Protein AF-A0A7M2X403-F1 (afdb_monomer_lite)

Radius of gyration: 32.45 Å; chains: 1; bounding box: 118×54×70 Å

Secondary structure (DSSP, 8-state):
-PPP----------PPPP---PPPPHHHHHHHHHHHHHHHHHHHHHHHHHHHHHHHHHHHHHHHHHHHHHHHHHHTTGGGGTEE-TT-SSPPSEETT--EEP--B-STT-HHHHHHHS--TTSSS--HHHHHHHHHTSHHHHHHHHTS-GGGEE---TT-TT--SPEEB-TTSPBPEEEPTT-EEEEB-TTS--SEEE-TTSSSS-SS---EEEE-TTTTBTTB-SS-EETT--

Foldseek 3Di:
DDDDDDDDDDDDDDDDDPDPDDDDDPVNVVVVVVVVVVVVVVVVVVVVVVLQVVLLVQQLVLQQLVVVLCVVCVVVVNNCQQEHDCPDVVGHLYYQLDFAEFLFFLPPPDRSVCLQDDPPPVDPRRHLLVVQVSSVVDVVSVVSVVPDDPQQWDDDDPVCPVSPGTAGAGSLRGGKDWTFLNAYWQAAEPVRDGTAGDHLPRHNHDPVSGIWIKACAPRRTRNYDHGIDISSVD

Sequence (234 aa):
MLSPVAGGVQRPHRVPRPVRRAGFTLLEILIVIAIITILFGIGIYGYRSLEESASKKLTRTTLGSAAGLLKEMNSTGSYARVEGPKDQIPPPFYELGFSLTNPGDVTVGKAGRAKIANDDATVNTPSQVRLMKILRSNPKIASMIAGFPSQALLTADPGQPARTVPIISDAWDNPLLLVPSGGLKGVNFENGSNNQTITSSGQTTSPANRAFWASAGPDGDFTKGDDNLYSFQN

Structure (mmCIF, N/CA/C/O backbone):
data_AF-A0A7M2X403-F1
#
_entry.id   AF-A0A7M2X403-F1
#
loop_
_atom_site.group_PDB
_atom_site.id
_atom_site.type_symbol
_atom_site.label_atom_id
_atom_site.label_alt_id
_atom_site.label_comp_id
_atom_site.label_asym_id
_atom_site.label_entity_id
_atom_site.label_seq_id
_atom_site.pdbx_PDB_ins_code
_atom_site.Cartn_x
_atom_site.Cartn_y
_atom_site.Cartn_z
_atom_site.occupancy
_atom_site.B_iso_or_equiv
_atom_site.auth_seq_id
_atom_site.auth_comp_id
_atom_site.auth_asym_id
_atom_site.auth_atom_id
_atom_site.pdbx_PDB_model_num
ATOM 1 N N . MET A 1 1 ? 97.141 -33.746 -43.042 1.00 53.22 1 MET A N 1
ATOM 2 C CA . MET A 1 1 ? 95.685 -33.991 -42.951 1.00 53.22 1 MET A CA 1
ATOM 3 C C . MET A 1 1 ? 95.001 -32.640 -42.805 1.00 53.22 1 MET A C 1
ATOM 5 O O . MET A 1 1 ? 95.082 -32.046 -41.741 1.00 53.22 1 MET A O 1
ATOM 9 N N . LEU A 1 2 ? 94.461 -32.102 -43.900 1.00 45.62 2 LEU A N 1
ATOM 10 C CA . LEU A 1 2 ? 93.816 -30.785 -43.955 1.00 45.62 2 LEU A CA 1
ATOM 11 C C . LEU A 1 2 ? 92.298 -30.994 -43.947 1.00 45.62 2 LEU A C 1
ATOM 13 O O . LEU A 1 2 ? 91.778 -31.701 -44.807 1.00 45.62 2 LEU A O 1
ATOM 17 N N . SER A 1 3 ? 91.620 -30.423 -42.951 1.00 63.25 3 SER A N 1
ATOM 18 C CA . SER A 1 3 ? 90.163 -30.486 -42.784 1.00 63.25 3 SER A CA 1
ATOM 19 C C . SER A 1 3 ? 89.512 -29.287 -43.489 1.00 63.25 3 SER A C 1
ATOM 21 O O . SER A 1 3 ? 89.978 -28.163 -43.282 1.00 63.25 3 SER A O 1
ATOM 23 N N . PRO A 1 4 ? 88.471 -29.471 -44.320 1.00 59.62 4 PRO A N 1
ATOM 24 C CA . PRO A 1 4 ? 87.835 -28.371 -45.031 1.00 59.62 4 PRO A CA 1
ATOM 25 C C . PRO A 1 4 ? 86.892 -27.584 -44.111 1.00 59.62 4 PRO A C 1
ATOM 27 O O . PRO A 1 4 ? 86.047 -28.142 -43.411 1.00 59.62 4 PRO A O 1
ATOM 30 N N . VAL A 1 5 ? 87.043 -26.261 -44.138 1.00 64.19 5 VAL A N 1
ATOM 31 C CA . VAL A 1 5 ? 86.199 -25.280 -43.448 1.00 64.19 5 VAL A CA 1
ATOM 32 C C . VAL A 1 5 ? 84.836 -25.219 -44.143 1.00 64.19 5 VAL A C 1
ATOM 34 O O . VAL A 1 5 ? 84.729 -24.786 -45.289 1.00 64.19 5 VAL A O 1
ATOM 37 N N . ALA A 1 6 ? 83.789 -25.665 -43.448 1.00 61.84 6 ALA A N 1
ATOM 38 C CA . ALA A 1 6 ? 82.409 -25.569 -43.908 1.00 61.84 6 ALA A CA 1
ATOM 39 C C . ALA A 1 6 ? 81.921 -24.113 -43.805 1.00 61.84 6 ALA A C 1
ATOM 41 O O . ALA A 1 6 ? 81.737 -23.576 -42.712 1.00 61.84 6 ALA A O 1
ATOM 42 N N . GLY A 1 7 ? 81.726 -23.473 -44.960 1.00 58.47 7 GLY A N 1
ATOM 43 C CA . GLY A 1 7 ? 81.172 -22.128 -45.076 1.00 58.47 7 GLY A CA 1
ATOM 44 C C . GLY A 1 7 ? 79.732 -22.066 -44.565 1.00 58.47 7 GLY A C 1
ATOM 45 O O . GLY A 1 7 ? 78.825 -22.668 -45.140 1.00 58.47 7 GLY A O 1
ATOM 46 N N . GLY A 1 8 ? 79.524 -21.326 -43.476 1.00 63.66 8 GLY A N 1
ATOM 47 C CA . GLY A 1 8 ? 78.203 -21.034 -42.932 1.00 63.66 8 GLY A CA 1
ATOM 48 C C . GLY A 1 8 ? 77.399 -20.156 -43.889 1.00 63.66 8 GLY A C 1
ATOM 49 O O . GLY A 1 8 ? 77.737 -18.999 -44.125 1.00 63.66 8 GLY A O 1
ATOM 50 N N . VAL A 1 9 ? 76.313 -20.709 -44.425 1.00 71.69 9 VAL A N 1
ATOM 51 C CA . VAL A 1 9 ? 75.323 -19.987 -45.230 1.00 71.69 9 VAL A CA 1
ATOM 52 C C . VAL A 1 9 ? 74.620 -18.959 -44.336 1.00 71.69 9 VAL A C 1
ATOM 54 O O . VAL A 1 9 ? 73.748 -19.308 -43.536 1.00 71.69 9 VAL A O 1
ATOM 57 N N . GLN A 1 10 ? 75.001 -17.683 -44.455 1.00 71.50 10 GLN A N 1
ATOM 58 C CA . GLN A 1 10 ? 74.275 -16.566 -43.848 1.00 71.50 10 GLN A CA 1
ATOM 59 C C . GLN A 1 10 ? 72.849 -16.536 -44.405 1.00 71.50 10 GLN A C 1
ATOM 61 O O . GLN A 1 10 ? 72.622 -16.264 -45.584 1.00 71.50 10 GLN A O 1
ATOM 66 N N . ARG A 1 11 ? 71.869 -16.843 -43.550 1.00 71.00 11 ARG A N 1
ATOM 67 C CA . ARG A 1 11 ? 70.455 -16.729 -43.911 1.00 71.00 11 ARG A CA 1
ATOM 68 C C . ARG A 1 11 ? 70.087 -15.245 -44.010 1.00 71.00 11 ARG A C 1
ATOM 70 O O . ARG A 1 11 ? 70.392 -14.495 -43.083 1.00 71.00 11 ARG A O 1
ATOM 77 N N . PRO A 1 12 ? 69.414 -14.812 -45.088 1.00 72.06 12 PRO A N 1
ATOM 78 C CA . PRO A 1 12 ? 69.043 -13.417 -45.265 1.00 72.06 12 PRO A CA 1
ATOM 79 C C . PRO A 1 12 ? 68.086 -12.966 -44.158 1.00 72.06 12 PRO A C 1
ATOM 81 O O . PRO A 1 12 ? 67.094 -13.633 -43.850 1.00 72.06 12 PRO A O 1
ATOM 84 N N . HIS A 1 13 ? 68.386 -11.810 -43.571 1.00 75.44 13 HIS A N 1
ATOM 85 C CA . HIS A 1 13 ? 67.529 -11.127 -42.611 1.00 75.44 13 HIS A CA 1
ATOM 86 C C . HIS A 1 13 ? 66.194 -10.775 -43.293 1.00 75.44 13 HIS A C 1
ATOM 88 O O . HIS A 1 13 ? 66.142 -9.927 -44.184 1.00 75.44 13 HIS A O 1
ATOM 94 N N . ARG A 1 14 ? 65.099 -11.452 -42.917 1.00 77.50 14 ARG A N 1
ATOM 95 C CA . ARG A 1 14 ? 63.753 -11.079 -43.378 1.00 77.50 14 ARG A CA 1
ATOM 96 C C . ARG A 1 14 ? 63.340 -9.788 -42.681 1.00 77.50 14 ARG A C 1
ATOM 98 O O . ARG A 1 14 ? 63.070 -9.791 -41.484 1.00 77.50 14 ARG A O 1
ATOM 105 N N . VAL A 1 15 ? 63.256 -8.708 -43.448 1.00 83.94 15 VAL A N 1
ATOM 106 C CA . VAL A 1 15 ? 62.685 -7.437 -42.994 1.00 83.94 15 VAL A CA 1
ATOM 107 C C . VAL A 1 15 ? 61.196 -7.657 -42.663 1.00 83.94 15 VAL A C 1
ATOM 109 O O . VAL A 1 15 ? 60.474 -8.202 -43.508 1.00 83.94 15 VAL A O 1
ATOM 112 N N . PRO A 1 16 ? 60.711 -7.280 -41.463 1.00 79.12 16 PRO A N 1
ATOM 113 C CA . PRO A 1 16 ? 59.294 -7.364 -41.121 1.00 79.12 16 PRO A CA 1
ATOM 114 C C . PRO A 1 16 ? 58.465 -6.563 -42.126 1.00 79.12 16 PRO A C 1
ATOM 116 O O . PRO A 1 16 ? 58.709 -5.377 -42.342 1.00 79.12 16 PRO A O 1
ATOM 119 N N . ARG A 1 17 ? 57.478 -7.202 -42.761 1.00 85.06 17 ARG A N 1
ATOM 120 C CA . ARG A 1 17 ? 56.535 -6.477 -43.618 1.00 85.06 17 ARG A CA 1
ATOM 121 C C . ARG A 1 17 ? 55.602 -5.651 -42.727 1.00 85.06 17 ARG A C 1
ATOM 123 O O . ARG A 1 17 ? 55.083 -6.202 -41.755 1.00 85.06 17 ARG A O 1
ATOM 130 N N . PRO A 1 18 ? 55.347 -4.371 -43.046 1.00 77.00 18 PRO A N 1
ATOM 131 C CA . PRO A 1 18 ? 54.367 -3.583 -42.318 1.00 77.00 18 PRO A CA 1
ATOM 132 C C . PRO A 1 18 ? 52.992 -4.235 -42.479 1.00 77.00 18 PRO A C 1
ATOM 134 O O . PRO A 1 18 ? 52.466 -4.358 -43.587 1.00 77.00 18 PRO A O 1
ATOM 137 N N . VAL A 1 19 ? 52.421 -4.685 -41.365 1.00 85.19 19 VAL A N 1
ATOM 138 C CA . VAL A 1 19 ? 51.041 -5.166 -41.322 1.00 85.19 19 VAL A CA 1
ATOM 139 C C . VAL A 1 19 ? 50.149 -3.958 -41.587 1.00 85.19 19 VAL A C 1
ATOM 141 O O . VAL A 1 19 ? 50.123 -3.015 -40.794 1.00 85.19 19 VAL A O 1
ATOM 144 N N . ARG A 1 20 ? 49.442 -3.953 -42.722 1.00 77.69 20 ARG A N 1
ATOM 145 C CA . ARG A 1 20 ? 48.434 -2.927 -43.007 1.00 77.69 20 ARG A CA 1
ATOM 146 C C . ARG A 1 20 ? 47.328 -3.069 -41.970 1.00 77.69 20 ARG A C 1
ATOM 148 O O . ARG A 1 20 ? 46.617 -4.069 -41.956 1.00 77.69 20 ARG A O 1
ATOM 155 N N . ARG A 1 21 ? 47.205 -2.080 -41.089 1.00 81.06 21 ARG A N 1
ATOM 156 C CA . ARG A 1 21 ? 46.068 -1.981 -40.176 1.00 81.06 21 ARG A CA 1
ATOM 157 C C . ARG A 1 21 ? 44.860 -1.584 -41.020 1.00 81.06 21 ARG A C 1
ATOM 159 O O . ARG A 1 21 ? 44.838 -0.481 -41.559 1.00 81.06 21 ARG A O 1
ATOM 166 N N . ALA A 1 22 ? 43.911 -2.498 -41.195 1.00 83.19 22 ALA A N 1
ATOM 167 C CA . ALA A 1 22 ? 42.610 -2.151 -41.749 1.00 83.19 22 ALA A CA 1
ATOM 168 C C . ALA A 1 22 ? 41.918 -1.222 -40.741 1.00 83.19 22 ALA A C 1
ATOM 170 O O . ALA A 1 22 ? 41.729 -1.593 -39.584 1.00 83.19 22 ALA A O 1
ATOM 171 N N . GLY A 1 23 ? 41.654 0.019 -41.149 1.00 85.06 23 GLY A N 1
ATOM 172 C CA . GLY A 1 23 ? 40.865 0.956 -40.356 1.00 85.06 23 GLY A CA 1
ATOM 173 C C . GLY A 1 23 ? 39.383 0.605 -40.437 1.00 85.06 23 GLY A C 1
ATOM 174 O O . GLY A 1 23 ? 38.940 0.038 -41.434 1.00 85.06 23 GLY A O 1
ATOM 175 N N . PHE A 1 24 ? 38.631 0.961 -39.397 1.00 88.12 24 PHE A N 1
ATOM 176 C CA . PHE A 1 24 ? 37.174 0.856 -39.395 1.00 88.12 24 PHE A CA 1
ATOM 177 C C . PHE A 1 24 ? 36.599 1.791 -40.464 1.00 88.12 24 PHE A C 1
ATOM 179 O O . PHE A 1 24 ? 36.975 2.965 -40.544 1.00 88.12 24 PHE A O 1
ATOM 186 N N . THR A 1 25 ? 35.706 1.280 -41.299 1.00 95.62 25 THR A N 1
ATOM 187 C CA . THR A 1 25 ? 35.014 2.098 -42.292 1.00 95.62 25 THR A CA 1
ATOM 188 C C . THR A 1 25 ? 33.969 2.980 -41.606 1.00 95.62 25 THR A C 1
ATOM 190 O O . THR A 1 25 ? 33.385 2.617 -40.582 1.00 95.62 25 THR A O 1
ATOM 193 N N . LEU A 1 26 ? 33.697 4.154 -42.184 1.00 95.00 26 LEU A N 1
ATOM 194 C CA . LEU A 1 26 ? 32.648 5.053 -41.688 1.00 95.00 26 LEU A CA 1
ATOM 195 C C . LEU A 1 26 ? 31.283 4.349 -41.658 1.00 95.00 26 LEU A C 1
ATOM 197 O O . LEU A 1 26 ? 30.505 4.536 -40.724 1.00 95.00 26 LEU A O 1
ATOM 201 N N . LEU A 1 27 ? 31.026 3.497 -42.655 1.00 95.81 27 LEU A N 1
ATOM 202 C CA . LEU A 1 27 ? 29.803 2.710 -42.750 1.00 95.81 27 LEU A CA 1
ATOM 203 C C . LEU A 1 27 ? 29.647 1.746 -41.566 1.00 95.81 27 LEU A C 1
ATOM 205 O O . LEU A 1 27 ? 28.567 1.672 -40.987 1.00 95.81 27 LEU A O 1
ATOM 209 N N . GLU A 1 28 ? 30.714 1.045 -41.179 1.00 95.19 28 GLU A N 1
ATOM 210 C CA . GLU A 1 28 ? 30.675 0.133 -40.032 1.00 95.19 28 GLU A CA 1
ATOM 211 C C . GLU A 1 28 ? 30.376 0.887 -38.730 1.00 95.19 28 GLU A C 1
ATOM 213 O O . GLU A 1 28 ? 29.553 0.424 -37.943 1.00 95.19 28 GLU A O 1
ATOM 218 N N . ILE A 1 29 ? 30.959 2.075 -38.518 1.00 96.62 29 ILE A N 1
ATOM 219 C CA . ILE A 1 29 ? 30.631 2.901 -37.342 1.00 96.62 29 ILE A CA 1
ATOM 220 C C . ILE A 1 29 ? 29.154 3.316 -37.346 1.00 96.62 29 ILE A C 1
ATOM 222 O O . ILE A 1 29 ? 28.495 3.244 -36.309 1.00 96.62 29 ILE A O 1
ATOM 226 N N . LEU A 1 30 ? 28.610 3.707 -38.500 1.00 97.00 30 LEU A N 1
ATOM 227 C CA . LEU A 1 30 ? 27.211 4.123 -38.607 1.00 97.00 30 LEU A CA 1
ATOM 228 C C . LEU A 1 30 ? 26.249 2.967 -38.293 1.00 97.00 30 LEU A C 1
ATOM 230 O O . LEU A 1 30 ? 25.293 3.150 -37.538 1.00 97.00 30 LEU A O 1
ATOM 234 N N . ILE A 1 31 ? 26.530 1.771 -38.816 1.00 97.94 31 ILE A N 1
ATOM 235 C CA . ILE A 1 31 ? 25.731 0.569 -38.545 1.00 97.94 31 ILE A CA 1
ATOM 236 C C . ILE A 1 31 ? 25.798 0.195 -37.059 1.00 97.94 31 ILE A C 1
ATOM 238 O O . ILE A 1 31 ? 24.767 -0.107 -36.460 1.00 97.94 31 ILE A O 1
ATOM 242 N N . VAL A 1 32 ? 26.980 0.257 -36.438 1.00 97.88 32 VAL A N 1
ATOM 243 C CA . VAL A 1 32 ? 27.148 -0.050 -35.009 1.00 97.88 32 VAL A CA 1
ATOM 244 C C . VAL A 1 32 ? 26.318 0.895 -34.143 1.00 97.88 32 VAL A C 1
ATOM 246 O O . VAL A 1 32 ? 25.600 0.432 -33.258 1.00 97.88 32 VAL A O 1
ATOM 249 N N . ILE A 1 33 ? 26.351 2.201 -34.419 1.00 98.19 33 ILE A N 1
ATOM 250 C CA . ILE A 1 33 ? 25.552 3.178 -33.668 1.00 98.19 33 ILE A CA 1
ATOM 251 C C . ILE A 1 33 ? 24.053 2.905 -33.853 1.00 98.19 33 ILE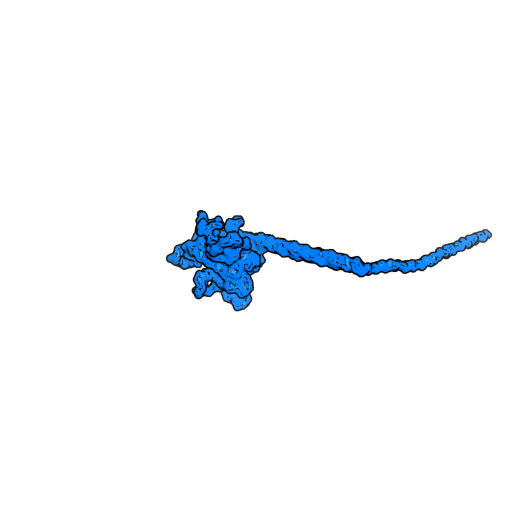 A C 1
ATOM 253 O O . ILE A 1 33 ? 23.317 2.921 -32.869 1.00 98.19 33 ILE A O 1
ATOM 257 N N . ALA A 1 34 ? 23.605 2.595 -35.075 1.00 98.50 34 ALA A N 1
ATOM 258 C CA . ALA A 1 34 ? 22.205 2.265 -35.344 1.00 98.50 34 ALA A CA 1
ATOM 259 C C . ALA A 1 34 ? 21.730 1.009 -34.587 1.00 98.50 34 ALA A C 1
ATOM 261 O O . ALA A 1 34 ? 20.624 0.987 -34.054 1.00 98.50 34 ALA A O 1
ATOM 262 N N . ILE A 1 35 ? 22.563 -0.030 -34.491 1.00 98.56 35 ILE A N 1
ATOM 263 C CA . ILE A 1 35 ? 22.232 -1.231 -33.709 1.00 98.56 35 ILE A CA 1
ATOM 264 C C . ILE A 1 35 ? 22.191 -0.900 -32.213 1.00 98.56 35 ILE A C 1
ATOM 266 O O . ILE A 1 35 ? 21.263 -1.308 -31.515 1.00 98.56 35 ILE A O 1
ATOM 270 N N . ILE A 1 36 ? 23.164 -0.132 -31.716 1.00 98.56 36 ILE A N 1
ATOM 271 C CA . ILE A 1 36 ? 23.236 0.256 -30.305 1.00 98.56 36 ILE A CA 1
ATOM 272 C C . ILE A 1 36 ? 21.989 1.047 -29.885 1.00 98.56 36 ILE A C 1
ATOM 274 O O . ILE A 1 36 ? 21.413 0.747 -28.841 1.00 98.56 36 ILE A O 1
ATOM 278 N N . THR A 1 37 ? 21.524 2.012 -30.685 1.00 98.56 37 THR A N 1
ATOM 279 C CA . THR A 1 37 ? 20.328 2.805 -30.344 1.00 98.56 37 THR A CA 1
ATOM 280 C C . THR A 1 37 ? 19.062 1.951 -30.273 1.00 98.56 37 THR A C 1
ATOM 282 O O . THR A 1 37 ? 18.263 2.128 -29.352 1.00 98.56 37 THR A O 1
ATOM 285 N N . ILE A 1 38 ? 18.905 0.978 -31.178 1.00 98.44 38 ILE A N 1
ATOM 286 C CA . ILE A 1 38 ? 17.796 0.014 -31.138 1.00 98.44 38 ILE A CA 1
ATOM 287 C C . ILE A 1 38 ? 17.853 -0.820 -29.851 1.00 98.44 38 ILE A C 1
ATOM 289 O O . ILE A 1 38 ? 16.843 -0.956 -29.157 1.00 98.44 38 ILE A O 1
ATOM 293 N N . LEU A 1 39 ? 19.033 -1.338 -29.492 1.00 98.44 39 LEU A N 1
ATOM 294 C CA . LEU A 1 39 ? 19.210 -2.139 -28.278 1.00 98.44 39 LEU A CA 1
ATOM 295 C C . LEU A 1 39 ? 18.914 -1.337 -27.003 1.00 98.44 39 LEU A C 1
ATOM 297 O O . LEU A 1 39 ? 18.259 -1.856 -26.099 1.00 98.44 39 LEU A O 1
ATOM 301 N N . PHE A 1 40 ? 19.327 -0.068 -26.941 1.00 98.44 40 PHE A N 1
ATOM 302 C CA . PHE A 1 40 ? 18.980 0.816 -25.825 1.00 98.44 40 PHE A CA 1
ATOM 303 C C . PHE A 1 40 ? 17.469 1.026 -25.700 1.00 98.44 40 PHE A C 1
ATOM 305 O O . PHE A 1 40 ? 16.939 0.955 -24.591 1.00 98.44 40 PHE A O 1
ATOM 312 N N . GLY A 1 41 ? 16.768 1.234 -26.820 1.00 97.31 41 GLY A N 1
ATOM 313 C CA . GLY A 1 41 ? 15.311 1.387 -26.823 1.00 97.31 41 GLY A CA 1
ATOM 314 C C . GLY A 1 41 ? 14.596 0.172 -26.225 1.00 97.31 41 GLY A C 1
ATOM 315 O O . GLY A 1 41 ? 13.752 0.320 -25.339 1.00 97.31 41 GLY A O 1
ATOM 316 N N . ILE A 1 42 ? 14.993 -1.034 -26.645 1.00 97.75 42 ILE A N 1
ATOM 317 C CA . ILE A 1 42 ? 14.444 -2.292 -26.113 1.00 97.75 42 ILE A CA 1
ATOM 318 C C . ILE A 1 42 ? 14.784 -2.448 -24.623 1.00 97.75 42 ILE A C 1
ATOM 320 O O . ILE A 1 42 ? 13.915 -2.811 -23.828 1.00 97.75 42 ILE A O 1
ATOM 324 N N . GLY A 1 43 ? 16.022 -2.133 -24.229 1.00 97.31 43 GLY A N 1
ATOM 325 C CA . GLY A 1 43 ? 16.480 -2.238 -22.843 1.00 97.31 43 GLY A CA 1
ATOM 326 C C . GLY A 1 43 ? 15.672 -1.374 -21.870 1.00 97.31 43 GLY A C 1
ATOM 327 O O . GLY A 1 43 ? 15.259 -1.861 -20.818 1.00 97.31 43 GLY A O 1
ATOM 328 N N . ILE A 1 44 ? 15.382 -0.120 -22.236 1.00 97.25 44 ILE A N 1
ATOM 329 C CA . ILE A 1 44 ? 14.598 0.801 -21.394 1.00 97.25 44 ILE A CA 1
ATOM 330 C C . ILE A 1 44 ? 13.162 0.295 -21.209 1.00 97.25 44 ILE A C 1
ATOM 332 O O . ILE A 1 44 ? 12.641 0.320 -20.092 1.00 97.25 44 ILE A O 1
ATOM 336 N N . TYR A 1 45 ? 12.522 -0.181 -22.283 1.00 95.69 45 TYR A N 1
ATOM 337 C CA . TYR A 1 45 ? 11.157 -0.706 -22.209 1.00 95.69 45 TYR A CA 1
ATOM 338 C C . TYR A 1 45 ? 11.079 -1.966 -21.334 1.00 95.69 45 TYR A C 1
ATOM 340 O O . TYR A 1 45 ? 10.221 -2.061 -20.456 1.00 95.69 45 TYR A O 1
ATOM 348 N N . GLY A 1 46 ? 12.021 -2.899 -21.521 1.00 95.50 46 GLY A N 1
ATOM 349 C CA . GLY A 1 46 ? 12.103 -4.116 -20.714 1.00 95.50 46 GLY A CA 1
ATOM 350 C C . GLY A 1 46 ? 12.311 -3.824 -19.227 1.00 95.50 46 GLY A C 1
ATOM 351 O O . GLY A 1 46 ? 11.629 -4.411 -18.388 1.00 95.50 46 GLY A O 1
ATOM 352 N N . TYR A 1 47 ? 13.191 -2.874 -18.895 1.00 96.56 47 TYR A N 1
ATOM 353 C CA . TYR A 1 47 ? 13.453 -2.487 -17.507 1.00 96.56 47 TYR A CA 1
ATOM 354 C C . TYR A 1 47 ? 12.198 -1.949 -16.801 1.00 96.56 47 TYR A C 1
ATOM 356 O O . TYR A 1 47 ? 11.874 -2.409 -15.709 1.00 96.56 47 TYR A O 1
ATOM 364 N N . ARG A 1 48 ? 11.442 -1.046 -17.445 1.00 93.62 48 ARG A N 1
ATOM 365 C CA . ARG A 1 48 ? 10.217 -0.465 -16.859 1.00 93.62 48 ARG A CA 1
ATOM 366 C C . ARG A 1 48 ? 9.142 -1.513 -16.570 1.00 93.62 48 ARG A C 1
ATOM 368 O O . ARG A 1 48 ? 8.532 -1.486 -15.507 1.00 93.62 48 ARG A O 1
ATOM 375 N N . SER A 1 49 ? 8.934 -2.459 -17.488 1.00 93.69 49 SER A N 1
ATOM 376 C CA . SER A 1 49 ? 7.945 -3.530 -17.301 1.00 93.69 49 SER A CA 1
ATOM 377 C C . SER A 1 49 ? 8.319 -4.480 -16.151 1.00 93.69 49 SER A C 1
ATOM 379 O O . SER A 1 49 ? 7.453 -4.918 -15.383 1.00 93.69 49 SER A O 1
ATOM 381 N N . LEU A 1 50 ? 9.617 -4.769 -15.995 1.00 95.75 50 LEU A N 1
ATOM 382 C CA . LEU A 1 50 ? 10.128 -5.573 -14.884 1.00 95.75 50 LEU A CA 1
ATOM 383 C C . LEU A 1 50 ?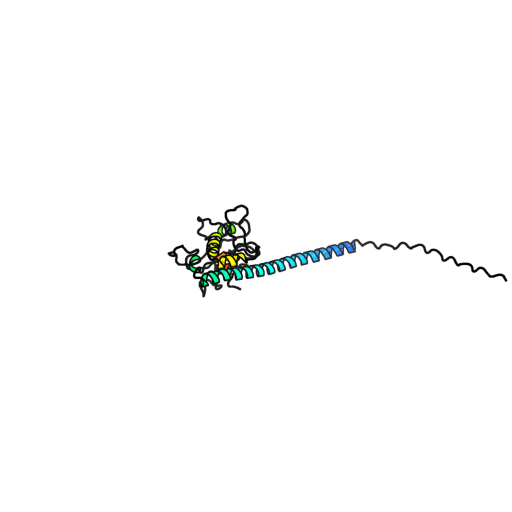 9.981 -4.850 -13.542 1.00 95.75 50 LEU A C 1
ATOM 385 O O . LEU A 1 50 ? 9.552 -5.472 -12.570 1.00 95.75 50 LEU A O 1
ATOM 389 N N . GLU A 1 51 ? 10.296 -3.555 -13.495 1.00 95.44 51 GLU A N 1
ATOM 390 C CA . GLU A 1 51 ? 10.142 -2.721 -12.301 1.00 95.44 51 GLU A CA 1
ATOM 391 C C . GLU A 1 51 ? 8.677 -2.652 -11.856 1.00 95.44 51 GLU A C 1
ATOM 393 O O . GLU A 1 51 ? 8.375 -2.938 -10.701 1.00 95.44 51 GLU A O 1
ATOM 398 N N . GLU A 1 52 ? 7.744 -2.397 -12.778 1.00 94.88 52 GLU A N 1
ATOM 399 C CA . GLU A 1 52 ? 6.312 -2.358 -12.466 1.00 94.88 52 GLU A CA 1
ATOM 400 C C . GLU A 1 52 ? 5.808 -3.697 -11.902 1.00 94.88 52 GLU A C 1
ATOM 402 O O . GLU A 1 52 ? 5.077 -3.740 -10.909 1.00 94.88 52 GLU A O 1
ATOM 407 N N . SER A 1 53 ? 6.244 -4.810 -12.497 1.00 95.75 53 SER A N 1
ATOM 408 C CA . SER A 1 53 ? 5.890 -6.156 -12.036 1.00 95.75 53 SER A CA 1
ATOM 409 C C . SER A 1 53 ? 6.468 -6.461 -10.650 1.00 95.75 53 SER A C 1
ATOM 411 O O . SER A 1 53 ? 5.784 -7.038 -9.797 1.00 95.75 53 SER A O 1
ATOM 413 N N . ALA A 1 54 ? 7.720 -6.062 -10.406 1.00 96.56 54 ALA A N 1
ATOM 414 C CA . ALA A 1 54 ? 8.383 -6.220 -9.117 1.00 96.56 54 ALA A CA 1
ATOM 415 C C . ALA A 1 54 ? 7.696 -5.379 -8.031 1.00 96.56 54 ALA A C 1
ATOM 417 O O . ALA A 1 54 ? 7.392 -5.907 -6.958 1.00 96.56 54 ALA A O 1
ATOM 418 N N . SER A 1 55 ? 7.371 -4.122 -8.337 1.00 96.75 55 SER A N 1
ATOM 419 C CA . SER A 1 55 ? 6.663 -3.213 -7.438 1.00 96.75 55 SER A CA 1
ATOM 420 C C . SER A 1 55 ? 5.263 -3.722 -7.108 1.00 96.75 55 SER A C 1
ATOM 422 O O . SER A 1 55 ? 4.925 -3.832 -5.932 1.00 96.75 55 SER A O 1
ATOM 424 N N . LYS A 1 56 ? 4.482 -4.188 -8.096 1.00 96.44 56 LYS A N 1
ATOM 425 C CA . LYS A 1 56 ? 3.176 -4.836 -7.848 1.00 96.44 56 LYS A CA 1
ATOM 426 C C . LYS A 1 56 ? 3.300 -6.035 -6.906 1.00 96.44 56 LYS A C 1
ATOM 428 O O . LYS A 1 56 ? 2.503 -6.177 -5.977 1.00 96.44 56 LYS A O 1
ATOM 433 N N . LYS A 1 57 ? 4.305 -6.893 -7.106 1.00 96.75 57 LYS A N 1
ATOM 434 C CA . LYS A 1 57 ? 4.551 -8.058 -6.240 1.00 96.75 57 LYS A CA 1
ATOM 435 C C . LYS A 1 57 ? 4.935 -7.651 -4.815 1.00 96.75 57 LYS A C 1
ATOM 437 O O . LYS A 1 57 ? 4.425 -8.237 -3.854 1.00 96.75 57 LYS A O 1
ATOM 442 N N . LEU A 1 58 ? 5.816 -6.662 -4.672 1.00 96.69 58 LEU A N 1
ATOM 443 C CA . LEU A 1 58 ? 6.214 -6.130 -3.371 1.00 96.69 58 LEU A CA 1
ATOM 444 C C . LEU A 1 58 ? 5.005 -5.522 -2.650 1.00 96.69 58 LEU A C 1
ATOM 446 O O . LEU A 1 58 ? 4.732 -5.904 -1.515 1.00 96.69 58 LEU A O 1
ATOM 450 N N . THR A 1 59 ? 4.217 -4.690 -3.332 1.00 97.38 59 THR A N 1
ATOM 451 C CA . THR A 1 59 ? 2.993 -4.086 -2.791 1.00 97.38 59 THR A CA 1
ATOM 452 C C . THR A 1 59 ? 1.987 -5.136 -2.332 1.00 97.38 59 THR A C 1
ATOM 454 O O . THR A 1 59 ? 1.468 -5.035 -1.223 1.00 97.38 59 THR A O 1
ATOM 457 N N . ARG A 1 60 ? 1.748 -6.198 -3.114 1.00 97.06 60 ARG A N 1
ATOM 458 C CA . ARG A 1 60 ? 0.879 -7.311 -2.686 1.00 97.06 60 ARG A CA 1
ATOM 459 C C . ARG A 1 60 ? 1.394 -8.004 -1.429 1.00 97.06 60 ARG A C 1
ATOM 461 O O . ARG A 1 60 ? 0.606 -8.321 -0.542 1.00 97.06 60 ARG A O 1
ATOM 468 N N . THR A 1 61 ? 2.708 -8.189 -1.326 1.00 97.31 61 THR A N 1
ATOM 469 C CA . THR A 1 61 ? 3.338 -8.774 -0.134 1.00 97.31 61 THR A CA 1
ATOM 470 C C . THR A 1 61 ? 3.131 -7.867 1.082 1.00 97.31 61 THR A C 1
ATOM 472 O O . THR A 1 61 ? 2.697 -8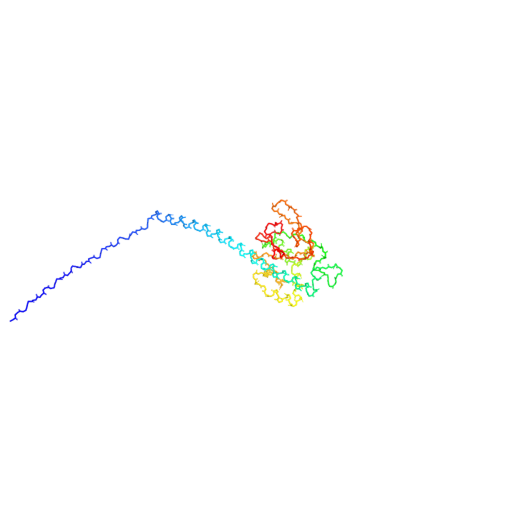.341 2.131 1.00 97.31 61 THR A O 1
ATOM 475 N N . THR A 1 62 ? 3.341 -6.554 0.932 1.00 97.56 62 THR A N 1
ATOM 476 C CA . THR A 1 62 ? 3.079 -5.559 1.983 1.00 97.56 62 THR A CA 1
ATOM 477 C C . THR A 1 62 ? 1.606 -5.536 2.395 1.00 97.56 62 THR A C 1
ATOM 479 O O . THR A 1 62 ? 1.309 -5.553 3.589 1.00 97.56 62 THR A O 1
ATOM 482 N N . LEU A 1 63 ? 0.675 -5.566 1.434 1.00 96.81 63 LEU A N 1
ATOM 483 C CA . LEU A 1 63 ? -0.767 -5.642 1.688 1.00 96.81 63 LEU A CA 1
ATOM 484 C C . LEU A 1 63 ? -1.150 -6.921 2.446 1.00 96.81 63 LEU A C 1
ATOM 486 O O . LEU A 1 63 ? -1.977 -6.863 3.355 1.00 96.81 63 LEU A O 1
ATOM 490 N N . GLY A 1 64 ? -0.537 -8.062 2.116 1.00 96.56 64 GLY A N 1
ATOM 491 C CA . GLY A 1 64 ? -0.718 -9.321 2.844 1.00 96.56 64 GLY A CA 1
ATOM 492 C C . GLY A 1 64 ? -0.248 -9.227 4.298 1.00 96.56 64 GLY A C 1
ATOM 493 O O . GLY A 1 64 ? -0.989 -9.585 5.216 1.00 96.56 64 GLY A O 1
ATOM 494 N N . SER A 1 65 ? 0.941 -8.662 4.530 1.00 97.19 65 SER A N 1
ATOM 495 C CA . SER A 1 65 ? 1.451 -8.395 5.883 1.00 97.19 65 SER A CA 1
ATOM 496 C C . SER A 1 65 ? 0.537 -7.442 6.661 1.00 97.19 65 SER A C 1
ATOM 498 O O . SER A 1 65 ? 0.227 -7.697 7.825 1.00 97.19 65 SER A O 1
ATOM 500 N N . ALA A 1 66 ? 0.043 -6.381 6.013 1.00 96.81 66 ALA A N 1
ATOM 501 C CA . ALA A 1 66 ? -0.867 -5.406 6.610 1.00 96.81 66 ALA A CA 1
ATOM 502 C C . ALA A 1 66 ? -2.237 -6.024 6.960 1.00 96.81 66 ALA A C 1
ATOM 504 O O . ALA A 1 66 ? -2.775 -5.778 8.043 1.00 96.81 66 ALA A O 1
ATOM 505 N N . ALA A 1 67 ? -2.785 -6.895 6.105 1.00 95.94 67 ALA A N 1
ATOM 506 C CA . ALA A 1 67 ? -3.980 -7.681 6.420 1.00 95.94 67 ALA A CA 1
ATOM 507 C C . ALA A 1 67 ? -3.758 -8.614 7.622 1.00 95.94 67 ALA A C 1
ATOM 509 O O . ALA A 1 67 ? -4.650 -8.775 8.459 1.00 95.94 67 ALA A O 1
ATOM 510 N N . GLY A 1 68 ? -2.549 -9.169 7.758 1.00 96.56 68 GLY A N 1
ATOM 511 C CA . GLY A 1 68 ? -2.126 -9.912 8.945 1.00 96.56 68 GLY A CA 1
ATOM 512 C C . GLY A 1 68 ? -2.257 -9.100 10.238 1.00 96.56 68 GLY A C 1
ATOM 513 O O . GLY A 1 68 ? -2.704 -9.646 11.246 1.00 96.56 68 GLY A O 1
ATOM 514 N N . LEU A 1 69 ? -1.965 -7.792 10.204 1.00 97.19 69 LEU A N 1
ATOM 515 C CA . LEU A 1 69 ? -2.144 -6.901 11.359 1.00 97.19 69 LEU A CA 1
ATOM 516 C C . LEU A 1 69 ? -3.620 -6.817 11.777 1.00 97.19 69 LEU A C 1
ATOM 518 O O . LEU A 1 69 ? -3.927 -6.941 12.960 1.00 97.19 69 LEU A O 1
ATOM 522 N N . LEU A 1 70 ? -4.543 -6.668 10.818 1.00 95.62 70 LEU A N 1
ATOM 523 C CA . LEU A 1 70 ? -5.986 -6.630 11.104 1.00 95.62 70 LEU A CA 1
ATOM 524 C C . LEU A 1 70 ? -6.492 -7.965 11.654 1.00 95.62 70 LEU A C 1
ATOM 526 O O . LEU A 1 70 ? -7.292 -7.992 12.590 1.00 95.62 70 LEU A O 1
ATOM 530 N N . LYS A 1 71 ? -5.997 -9.081 11.107 1.00 96.12 71 LYS A N 1
ATOM 531 C CA . LYS A 1 71 ? -6.313 -10.421 11.610 1.00 96.12 71 LYS A CA 1
ATOM 532 C C . LYS A 1 71 ? -5.876 -10.583 13.067 1.00 96.12 71 LYS A C 1
ATOM 534 O O . LYS A 1 71 ? -6.658 -11.081 13.874 1.00 96.12 71 LYS A O 1
ATOM 539 N N . GLU A 1 72 ? -4.674 -10.121 13.405 1.00 97.44 72 GLU A N 1
ATOM 540 C CA . GLU A 1 72 ? -4.146 -10.165 14.771 1.00 97.44 72 GLU A CA 1
ATOM 541 C C . GLU A 1 72 ? -4.919 -9.245 15.733 1.00 97.44 72 GLU A C 1
ATOM 543 O O . GLU A 1 72 ? -5.186 -9.598 16.886 1.00 97.44 72 GLU A O 1
ATOM 548 N N . MET A 1 73 ? -5.344 -8.067 15.270 1.00 95.31 73 MET A N 1
ATOM 549 C CA . MET A 1 73 ? -6.229 -7.204 16.059 1.00 95.31 73 MET A CA 1
ATOM 550 C C . MET A 1 73 ? -7.545 -7.891 16.394 1.00 95.31 73 MET A C 1
ATOM 552 O O . MET A 1 73 ? -8.040 -7.767 17.515 1.00 95.31 73 MET A O 1
ATOM 556 N N . ASN A 1 74 ? -8.112 -8.604 15.423 1.00 94.50 74 ASN A N 1
ATOM 557 C CA . ASN A 1 74 ? -9.355 -9.329 15.615 1.00 94.50 74 ASN A CA 1
ATOM 558 C C . ASN A 1 74 ? -9.178 -10.491 16.600 1.00 94.50 74 ASN A C 1
ATOM 560 O O . ASN A 1 74 ? -9.990 -10.641 17.508 1.00 94.50 74 ASN A O 1
ATOM 564 N N . SER A 1 75 ? -8.087 -11.259 16.502 1.00 96.38 75 SER A N 1
ATOM 565 C CA . SER A 1 75 ? -7.821 -12.359 17.443 1.00 96.38 75 SER A CA 1
ATOM 566 C C . SER A 1 75 ? -7.546 -11.894 18.873 1.00 96.38 75 SER A C 1
ATOM 568 O O . SER A 1 75 ? -7.820 -12.630 19.813 1.00 96.38 75 SER A O 1
ATOM 570 N N . THR A 1 76 ? -7.018 -10.683 19.053 1.00 95.44 76 THR A N 1
ATOM 571 C CA . THR A 1 76 ? -6.745 -10.100 20.380 1.00 95.44 76 THR A CA 1
ATOM 572 C C . THR A 1 76 ? -7.911 -9.281 20.941 1.00 95.44 76 THR A C 1
ATOM 574 O O . THR A 1 76 ? -7.764 -8.655 21.988 1.00 95.44 76 THR A O 1
ATOM 577 N N . GLY A 1 77 ? -9.052 -9.218 20.242 1.00 93.44 77 GLY A N 1
ATOM 578 C CA . GLY A 1 77 ? -10.208 -8.400 20.636 1.00 93.44 77 GLY A CA 1
ATOM 579 C C . GLY A 1 77 ? -9.973 -6.885 20.542 1.00 93.44 77 GLY A C 1
ATOM 580 O O . GLY A 1 77 ? -10.844 -6.094 20.892 1.00 93.44 77 GLY A O 1
ATOM 581 N N . SER A 1 78 ? -8.812 -6.455 20.040 1.00 93.75 78 SER A N 1
ATOM 582 C CA . SER A 1 78 ? -8.457 -5.038 19.901 1.00 93.75 78 SER A CA 1
ATOM 583 C C . SER A 1 78 ? -9.069 -4.385 18.659 1.00 93.75 78 SER A C 1
ATOM 585 O O . SER A 1 78 ? -8.975 -3.168 18.513 1.00 93.75 78 SER A O 1
ATOM 587 N N . TYR A 1 79 ? -9.696 -5.162 17.768 1.00 94.56 79 TYR A N 1
ATOM 588 C CA . TYR A 1 79 ? -10.283 -4.669 16.517 1.00 94.56 79 TYR A CA 1
ATOM 589 C C . TYR A 1 79 ? -11.332 -3.575 16.725 1.00 94.56 79 TYR A C 1
ATOM 591 O O . TYR A 1 79 ? -11.379 -2.632 15.943 1.00 94.56 79 TYR A O 1
ATOM 599 N N . ALA A 1 80 ? -12.072 -3.624 17.835 1.00 94.81 80 ALA A N 1
ATOM 600 C CA . ALA A 1 80 ? -13.045 -2.596 18.197 1.00 94.81 80 ALA A CA 1
ATOM 601 C C . ALA A 1 80 ? -12.419 -1.189 18.315 1.00 94.81 80 ALA A C 1
ATOM 603 O O . ALA A 1 80 ? -13.098 -0.187 18.167 1.00 94.81 80 ALA A O 1
ATOM 604 N N . ARG A 1 81 ? -11.100 -1.081 18.543 1.00 94.38 81 ARG A N 1
ATOM 605 C CA . ARG A 1 81 ? -10.385 0.210 18.553 1.00 94.38 81 ARG A CA 1
ATOM 606 C C . ARG A 1 81 ? -10.127 0.766 17.152 1.00 94.38 81 ARG A C 1
ATOM 608 O O . ARG A 1 81 ? -9.871 1.959 17.019 1.00 94.38 81 ARG A O 1
ATOM 615 N N . VAL A 1 82 ? -10.144 -0.084 16.128 1.00 94.19 82 VAL A N 1
ATOM 616 C CA . VAL A 1 82 ? -10.054 0.324 14.721 1.00 94.19 82 VAL A CA 1
ATOM 617 C C . VAL A 1 82 ? -11.435 0.598 14.165 1.00 94.19 82 VAL A C 1
ATOM 619 O O . VAL A 1 82 ? -11.639 1.648 13.574 1.00 94.19 82 VAL A O 1
ATOM 622 N N . GLU A 1 83 ? -12.381 -0.307 14.374 1.00 94.12 83 GLU A N 1
ATOM 623 C CA . GLU A 1 83 ? -13.741 -0.140 13.885 1.00 94.12 83 GLU A CA 1
ATOM 624 C C . GLU A 1 83 ? -14.735 -0.648 14.926 1.00 94.12 83 GLU A C 1
ATOM 626 O O . GLU A 1 83 ? -14.660 -1.803 15.348 1.00 94.12 83 GLU A O 1
ATOM 631 N N . GLY A 1 84 ? -15.647 0.220 15.362 1.00 93.44 84 GLY A N 1
ATOM 632 C CA . GLY A 1 84 ? -16.536 -0.081 16.481 1.00 93.44 84 GLY A CA 1
ATOM 633 C C . GLY A 1 84 ? -17.738 0.860 16.591 1.00 93.44 84 GLY A C 1
ATOM 634 O O . GLY A 1 84 ? -17.898 1.776 15.778 1.00 93.44 84 GLY A O 1
ATOM 635 N N . PRO A 1 85 ? -18.624 0.630 17.575 1.00 93.75 85 PRO A N 1
ATOM 636 C CA . PRO A 1 85 ? -19.722 1.538 17.878 1.00 93.75 85 PRO A CA 1
ATOM 637 C C . PRO A 1 85 ? -19.199 2.923 18.266 1.00 93.75 85 PRO A C 1
ATOM 639 O O . PRO A 1 85 ? -18.189 3.040 18.961 1.00 93.75 85 PRO A O 1
ATOM 642 N N . LYS A 1 86 ? -19.925 3.973 17.874 1.00 90.56 86 LYS A N 1
ATOM 643 C CA . LYS A 1 86 ? -19.573 5.366 18.187 1.00 90.56 86 LYS A CA 1
ATOM 644 C C . LYS A 1 86 ? -19.406 5.630 19.688 1.00 90.56 86 LYS A C 1
ATOM 646 O O . LYS A 1 86 ? -18.538 6.404 20.080 1.00 90.56 86 LYS A O 1
ATOM 651 N N . ASP A 1 87 ? -20.197 4.945 20.508 1.00 93.62 87 ASP A N 1
ATOM 652 C CA . ASP A 1 87 ? -20.249 5.145 21.960 1.00 93.62 87 ASP A CA 1
ATOM 653 C C . ASP A 1 87 ? -19.157 4.369 22.721 1.00 93.62 87 ASP A C 1
ATOM 655 O O . ASP A 1 87 ? -19.122 4.365 23.952 1.00 93.62 87 ASP A O 1
ATOM 659 N N . GLN A 1 88 ? -18.260 3.681 22.010 1.00 91.62 88 GLN A N 1
ATOM 660 C CA . GLN A 1 88 ? -17.158 2.959 22.631 1.00 91.62 88 GLN A CA 1
ATOM 661 C C . GLN A 1 88 ? -16.137 3.924 23.258 1.00 91.62 88 GLN A C 1
ATOM 663 O O . GLN A 1 88 ? -15.809 4.968 22.698 1.00 91.62 88 GLN A O 1
ATOM 668 N N . ILE A 1 89 ? -15.589 3.549 24.420 1.00 89.00 89 ILE A N 1
ATOM 669 C CA . ILE A 1 89 ? -14.559 4.314 25.135 1.00 89.00 89 ILE A CA 1
ATOM 670 C C . ILE A 1 89 ? -13.285 3.453 25.243 1.00 89.00 89 ILE A C 1
ATOM 672 O O . ILE A 1 89 ? -13.329 2.396 25.875 1.00 89.00 89 ILE A O 1
ATOM 676 N N . PRO A 1 90 ? -12.140 3.871 24.663 1.00 89.31 90 PRO A N 1
ATOM 677 C CA . PRO A 1 90 ? -11.961 5.061 23.826 1.00 89.31 90 PRO A CA 1
ATOM 678 C C . PRO A 1 90 ? -12.690 4.937 22.472 1.00 89.31 90 PRO A C 1
ATOM 680 O O . PRO A 1 90 ? -12.886 3.808 22.012 1.00 89.31 90 PRO A O 1
ATOM 683 N N . PRO A 1 91 ? -13.023 6.066 21.812 1.00 90.06 91 PRO A N 1
ATOM 684 C CA . PRO A 1 91 ? -13.674 6.042 20.507 1.00 90.06 91 PRO A CA 1
ATOM 685 C C . PRO A 1 91 ? -12.860 5.245 19.485 1.00 90.06 91 PRO A C 1
ATOM 687 O O . PRO A 1 91 ? -11.621 5.361 19.474 1.00 90.06 91 PRO A O 1
ATOM 690 N N . PRO A 1 92 ? -13.527 4.469 18.616 1.00 93.50 92 PRO A N 1
ATOM 691 C CA . PRO A 1 92 ? -12.845 3.722 17.577 1.00 93.50 92 PRO A CA 1
ATOM 692 C C . PRO A 1 92 ? -12.209 4.684 16.566 1.00 93.50 92 PRO A C 1
ATOM 694 O O . PRO A 1 92 ? -12.498 5.885 16.524 1.00 93.50 92 PRO A O 1
ATOM 697 N N . PHE A 1 93 ? -11.301 4.164 15.746 1.00 92.88 93 PHE A N 1
ATOM 698 C CA . PHE A 1 93 ? -10.727 4.934 14.646 1.00 92.88 93 PHE A CA 1
ATOM 699 C C . PHE A 1 93 ? -11.772 5.227 13.555 1.00 92.88 93 PHE A C 1
ATOM 701 O O . PHE A 1 93 ? -11.851 6.359 13.082 1.00 92.88 93 PHE A O 1
ATOM 708 N N . TYR A 1 94 ? -12.608 4.238 13.235 1.00 93.50 94 TYR A N 1
ATOM 709 C CA . TYR A 1 94 ? -13.782 4.334 12.372 1.00 93.50 94 TYR A CA 1
ATOM 710 C C . TYR A 1 94 ? -15.049 3.910 13.122 1.00 93.50 94 TYR A C 1
ATOM 712 O O . TYR A 1 94 ? -15.046 2.942 13.882 1.00 93.50 94 TYR A O 1
ATOM 720 N N . GLU A 1 95 ? -16.155 4.608 12.875 1.00 93.06 95 GLU A N 1
ATOM 721 C CA . GLU A 1 95 ? -17.477 4.121 13.273 1.00 93.06 95 GLU A CA 1
ATOM 722 C C . GLU A 1 95 ? -17.879 2.935 12.376 1.00 93.06 95 GLU A C 1
ATOM 724 O O . GLU A 1 95 ? -17.536 2.899 11.192 1.00 93.06 95 GLU A O 1
ATOM 729 N N . LEU A 1 96 ? -18.608 1.959 12.920 1.00 90.69 96 LEU A N 1
ATOM 730 C CA . LEU A 1 96 ? -19.125 0.829 12.140 1.00 90.69 96 LEU A CA 1
ATOM 731 C C . LEU A 1 96 ? -19.932 1.308 10.925 1.00 90.69 96 LEU A C 1
ATOM 733 O O . LEU A 1 96 ? -20.848 2.120 11.053 1.00 90.69 96 LEU A O 1
ATOM 737 N N . GLY A 1 97 ? -19.605 0.775 9.746 1.00 88.50 97 GLY A N 1
ATOM 738 C CA . GLY A 1 97 ? -20.269 1.137 8.491 1.00 88.50 97 GLY A CA 1
ATOM 739 C C . GLY A 1 97 ? -19.866 2.505 7.933 1.00 88.50 97 GLY A C 1
ATOM 740 O O . GLY A 1 97 ? -20.403 2.921 6.905 1.00 88.50 97 GLY A O 1
ATOM 741 N N . PHE A 1 98 ? -18.911 3.201 8.560 1.00 90.94 98 PHE A N 1
ATOM 742 C CA . PHE A 1 98 ? -18.322 4.409 7.996 1.00 90.94 98 PHE A CA 1
ATOM 743 C C . PHE A 1 98 ? -17.717 4.095 6.624 1.00 90.94 98 PHE A C 1
ATOM 745 O O . PHE A 1 98 ? -16.987 3.118 6.470 1.00 90.94 98 PHE A O 1
ATOM 752 N N . SER A 1 99 ? -18.011 4.925 5.625 1.00 90.31 99 SER A N 1
ATOM 753 C CA . SER A 1 99 ? -17.339 4.861 4.327 1.00 90.31 99 SER A CA 1
ATOM 754 C C . SER A 1 99 ? -16.343 5.999 4.223 1.00 90.31 99 SER A C 1
ATOM 756 O O . SER A 1 99 ? -16.688 7.160 4.446 1.00 90.31 99 SER A O 1
ATOM 758 N N . LEU A 1 100 ? -15.130 5.672 3.808 1.00 91.50 100 LEU A N 1
ATOM 759 C CA . LEU A 1 100 ? -14.065 6.633 3.609 1.00 91.50 100 LEU A CA 1
ATOM 760 C C . LEU A 1 100 ? -14.175 7.250 2.211 1.00 91.50 100 LEU A C 1
ATOM 762 O O . LEU A 1 100 ? -14.288 6.530 1.223 1.00 91.50 100 LEU A O 1
ATOM 766 N N . THR A 1 101 ? -14.126 8.574 2.102 1.00 92.62 101 THR A N 1
ATOM 767 C CA . THR A 1 101 ? -13.964 9.241 0.801 1.00 92.62 101 THR A CA 1
ATOM 768 C C . THR A 1 101 ? -12.522 9.078 0.339 1.00 92.62 101 THR A C 1
ATOM 770 O O . THR A 1 101 ? -11.604 9.279 1.137 1.00 92.62 101 THR A O 1
ATOM 773 N N . ASN A 1 102 ? -12.310 8.724 -0.930 1.00 92.25 102 ASN A N 1
ATOM 774 C CA . ASN A 1 102 ? -10.959 8.627 -1.466 1.00 92.25 102 ASN A CA 1
ATOM 775 C C . ASN A 1 102 ? -10.178 9.948 -1.266 1.00 92.25 102 ASN A C 1
ATOM 777 O O . ASN A 1 102 ? -10.744 11.040 -1.384 1.00 92.25 102 ASN A O 1
ATOM 781 N N . PRO A 1 103 ? -8.882 9.868 -0.939 1.00 92.94 103 PRO A N 1
ATOM 782 C CA . PRO A 1 103 ? -8.068 11.051 -0.684 1.00 92.94 103 PRO A CA 1
ATOM 783 C C . PRO A 1 103 ? -7.544 11.728 -1.963 1.00 92.94 103 PRO A C 1
ATOM 785 O O . PRO A 1 103 ? -6.958 12.810 -1.853 1.00 92.94 103 PRO A O 1
ATOM 788 N N . GLY A 1 104 ? -7.773 11.141 -3.144 1.00 94.50 104 GLY A N 1
ATOM 789 C CA . GLY A 1 104 ? -7.185 11.564 -4.414 1.00 94.50 104 GLY A CA 1
ATOM 790 C C . GLY A 1 104 ? -5.744 11.098 -4.596 1.00 94.50 104 GLY A C 1
ATOM 791 O O . GLY A 1 104 ? -5.357 10.046 -4.086 1.00 94.50 104 GLY A O 1
ATOM 792 N N . ASP A 1 105 ? -4.965 11.930 -5.284 1.00 95.00 105 ASP A N 1
ATOM 793 C CA . ASP A 1 105 ? -3.533 11.763 -5.537 1.00 95.00 105 ASP A CA 1
ATOM 794 C C . ASP A 1 105 ? -2.705 11.859 -4.236 1.00 95.00 105 ASP A C 1
ATOM 796 O O . ASP A 1 105 ? -2.703 12.875 -3.520 1.00 95.00 105 ASP A O 1
ATOM 800 N N . VAL A 1 106 ? -2.004 10.769 -3.927 1.00 94.38 106 VAL A N 1
ATOM 801 C CA . VAL A 1 106 ? -1.162 10.548 -2.746 1.00 94.38 106 VAL A CA 1
ATOM 802 C C . VAL A 1 106 ? 0.329 10.452 -3.081 1.00 94.38 106 VAL A C 1
ATOM 804 O O . VAL A 1 106 ? 1.140 10.108 -2.207 1.00 94.38 106 VAL A O 1
ATOM 807 N N . THR A 1 107 ? 0.712 10.829 -4.303 1.00 95.00 107 THR A N 1
ATOM 808 C CA . THR A 1 107 ? 2.120 10.968 -4.680 1.00 95.00 107 THR A CA 1
ATOM 809 C C . THR A 1 107 ? 2.814 12.066 -3.861 1.00 95.00 107 THR A C 1
ATOM 811 O O . THR A 1 107 ? 2.191 12.895 -3.180 1.00 95.00 107 THR A O 1
ATOM 814 N N . VAL A 1 108 ? 4.149 12.042 -3.846 1.00 90.56 108 VAL A N 1
ATOM 815 C CA . VAL A 1 108 ? 4.970 12.971 -3.056 1.00 90.56 108 VAL A CA 1
ATOM 816 C C . VAL A 1 108 ? 4.620 14.429 -3.388 1.00 90.56 108 VAL A C 1
ATOM 818 O O . VAL A 1 108 ? 4.569 14.831 -4.546 1.00 90.56 108 VAL A O 1
ATOM 821 N N . GLY A 1 109 ? 4.380 15.236 -2.349 1.00 88.94 109 GLY A N 1
ATOM 822 C CA . GLY A 1 109 ? 4.047 16.660 -2.479 1.00 88.94 109 GLY A CA 1
ATOM 823 C C . GLY A 1 109 ? 2.571 16.970 -2.755 1.00 88.94 109 GLY A C 1
ATOM 824 O O . GLY A 1 109 ? 2.203 18.142 -2.827 1.00 88.94 109 GLY A O 1
ATOM 825 N N . LYS A 1 110 ? 1.702 15.960 -2.882 1.00 92.19 110 LYS A N 1
ATOM 826 C CA . LYS A 1 110 ? 0.271 16.164 -3.145 1.00 92.19 110 LYS A CA 1
ATOM 827 C C . LYS A 1 110 ? -0.561 16.270 -1.874 1.00 92.19 110 LYS A C 1
ATOM 829 O O . LYS A 1 110 ? -0.243 15.705 -0.825 1.00 92.19 110 LYS A O 1
ATOM 834 N N . ALA A 1 111 ? -1.684 16.978 -1.990 1.00 88.19 111 ALA A N 1
ATOM 835 C CA . ALA A 1 111 ? -2.596 17.213 -0.876 1.00 88.19 111 ALA A CA 1
ATOM 836 C C . ALA A 1 111 ? -3.214 15.914 -0.329 1.00 88.19 111 ALA A C 1
ATOM 838 O O . ALA A 1 111 ? -3.396 15.805 0.882 1.00 88.19 111 ALA A O 1
ATOM 839 N N . GLY A 1 112 ? -3.504 14.919 -1.179 1.00 87.00 112 GLY A N 1
ATOM 840 C CA . GLY A 1 112 ? -4.049 13.631 -0.735 1.00 87.00 112 GLY A CA 1
ATOM 841 C C . GLY A 1 112 ? -3.096 12.903 0.210 1.00 87.00 112 GLY A C 1
ATOM 842 O O . GLY A 1 112 ? -3.507 12.440 1.275 1.00 87.00 112 GLY A O 1
ATOM 843 N N . ARG A 1 113 ? -1.792 12.919 -0.091 1.00 89.94 113 ARG A N 1
ATOM 844 C CA . ARG A 1 113 ? -0.749 12.359 0.781 1.00 89.94 113 ARG A CA 1
ATOM 845 C C . ARG A 1 113 ? -0.726 13.036 2.147 1.00 89.94 113 ARG A C 1
ATOM 847 O O . ARG A 1 113 ? -0.650 12.368 3.178 1.00 89.94 113 ARG A O 1
ATOM 854 N N . ALA A 1 114 ? -0.818 14.366 2.160 1.00 85.38 114 ALA A N 1
ATOM 855 C CA . ALA A 1 114 ? -0.873 15.141 3.391 1.00 85.38 114 ALA A CA 1
ATOM 856 C C . ALA A 1 114 ? -2.122 14.806 4.220 1.00 85.38 114 ALA A C 1
ATOM 858 O O . ALA A 1 114 ? -1.990 14.658 5.428 1.00 85.38 114 ALA A O 1
ATOM 859 N N . LYS A 1 115 ? -3.296 14.613 3.598 1.00 84.81 115 LYS A N 1
ATOM 860 C CA . LYS A 1 115 ? -4.534 14.207 4.297 1.00 84.81 115 LYS A CA 1
ATOM 861 C C . LYS A 1 115 ? -4.414 12.843 4.974 1.00 84.81 115 LYS A C 1
ATOM 863 O O . LYS A 1 115 ? -4.910 12.664 6.078 1.00 84.81 115 LYS A O 1
ATOM 868 N N . ILE A 1 116 ? -3.752 11.884 4.327 1.00 85.06 116 ILE A N 1
ATOM 869 C CA . ILE A 1 116 ? -3.530 10.551 4.906 1.00 85.06 116 ILE A CA 1
ATOM 870 C C . ILE A 1 116 ? -2.533 10.627 6.067 1.00 85.06 116 ILE A C 1
ATOM 872 O O . ILE A 1 116 ? -2.697 9.960 7.092 1.00 85.06 116 ILE A O 1
ATOM 876 N N . ALA A 1 117 ? -1.472 11.411 5.888 1.00 82.38 117 ALA A N 1
ATOM 877 C CA . ALA A 1 117 ? -0.309 11.351 6.754 1.00 82.38 117 ALA A CA 1
ATOM 878 C C . ALA A 1 117 ? -0.298 12.407 7.875 1.00 82.38 117 ALA A C 1
ATOM 880 O O . ALA A 1 117 ? 0.430 12.232 8.850 1.00 82.38 117 ALA A O 1
ATOM 881 N N . ASN A 1 118 ? -1.069 13.494 7.774 1.00 76.62 118 ASN A N 1
ATOM 882 C CA . ASN A 1 118 ? -1.208 14.487 8.841 1.00 76.62 118 ASN A CA 1
ATOM 883 C C . ASN A 1 118 ? -2.382 14.161 9.755 1.00 76.62 118 ASN A C 1
ATOM 885 O O . ASN A 1 118 ? -3.462 13.799 9.302 1.00 76.62 118 ASN A O 1
ATOM 889 N N . ASP A 1 119 ? -2.166 14.371 11.050 1.00 61.84 119 ASP A N 1
ATOM 890 C CA . ASP A 1 119 ? -3.207 14.348 12.077 1.00 61.84 119 ASP A CA 1
ATOM 891 C C . ASP A 1 119 ? -3.947 15.693 12.115 1.00 61.84 119 ASP A C 1
ATOM 893 O O . ASP A 1 119 ? -3.993 16.365 13.142 1.00 61.84 119 ASP A O 1
ATOM 897 N N . ASP A 1 120 ? -4.438 16.145 10.959 1.00 61.16 120 ASP A N 1
ATOM 898 C CA . ASP A 1 120 ? -5.189 17.394 10.887 1.00 61.16 120 ASP A CA 1
ATOM 899 C C . ASP A 1 120 ? -6.643 17.141 11.292 1.00 61.16 120 ASP A C 1
ATOM 901 O O . ASP A 1 120 ? -7.468 16.688 10.498 1.00 61.16 120 ASP A O 1
ATOM 905 N N . ALA A 1 121 ? -6.945 17.443 12.556 1.00 53.91 121 ALA A N 1
ATOM 906 C CA . ALA A 1 121 ? -8.271 17.308 13.148 1.00 53.91 121 ALA A CA 1
ATOM 907 C C . ALA A 1 121 ? -9.356 18.156 12.452 1.00 53.91 121 ALA A C 1
ATOM 909 O O . ALA A 1 121 ? -10.539 17.961 12.729 1.00 53.91 121 ALA A O 1
ATOM 910 N N . THR A 1 122 ? -8.987 19.096 11.571 1.00 53.47 122 THR A N 1
ATOM 911 C CA . THR A 1 122 ? -9.958 19.902 10.814 1.00 53.47 122 THR A CA 1
ATOM 912 C C . THR A 1 122 ? -10.591 19.136 9.656 1.00 53.47 122 THR A C 1
ATOM 914 O O . THR A 1 122 ? -11.689 19.479 9.212 1.00 53.47 122 THR A O 1
ATOM 917 N N . VAL A 1 123 ? -9.940 18.071 9.184 1.00 53.75 123 VAL A N 1
ATOM 918 C CA . VAL A 1 123 ? -10.470 17.213 8.132 1.00 53.75 123 VAL A CA 1
ATOM 919 C C . VAL A 1 123 ? -11.027 15.967 8.809 1.00 53.75 123 VAL A C 1
ATOM 921 O O . VAL A 1 123 ? -10.307 15.264 9.508 1.00 53.75 123 VAL A O 1
ATOM 924 N N . ASN A 1 124 ? -12.296 15.637 8.564 1.00 57.09 124 ASN A N 1
ATOM 925 C CA . ASN A 1 124 ? -12.943 14.393 9.021 1.00 57.09 124 ASN A CA 1
ATOM 926 C C . ASN A 1 124 ? -12.326 13.114 8.394 1.00 57.09 124 ASN A C 1
ATOM 928 O O . ASN A 1 124 ? -13.021 12.122 8.188 1.00 57.09 124 ASN A O 1
ATOM 932 N N . THR A 1 125 ? -11.042 13.138 8.029 1.00 62.59 125 THR A N 1
ATOM 933 C CA . THR A 1 125 ? -10.293 12.009 7.485 1.00 62.59 125 THR A CA 1
ATOM 934 C C . THR A 1 125 ? -9.383 11.490 8.593 1.00 62.59 125 THR A C 1
ATOM 936 O O . THR A 1 125 ? -8.421 12.165 8.955 1.00 62.59 125 THR A O 1
ATOM 939 N N . PRO A 1 126 ? -9.678 10.318 9.175 1.00 73.44 126 PRO A N 1
ATOM 940 C CA . PRO A 1 126 ? -8.839 9.743 10.216 1.00 73.44 126 PRO A CA 1
ATOM 941 C C . PRO A 1 126 ? -7.400 9.547 9.717 1.00 73.44 126 PRO A C 1
ATOM 943 O O . PRO A 1 126 ? -7.173 8.908 8.688 1.00 73.44 126 PRO A O 1
ATOM 946 N N . SER A 1 127 ? -6.426 10.104 10.439 1.00 83.06 127 SER A N 1
ATOM 947 C CA . SER A 1 127 ? -5.019 10.072 10.036 1.00 83.06 127 SER A CA 1
ATOM 948 C C . SER A 1 127 ? -4.413 8.675 10.193 1.00 83.06 127 SER A C 1
ATOM 950 O O . SER A 1 127 ? -4.583 8.008 11.220 1.00 83.06 127 SER A O 1
ATOM 952 N N . GLN A 1 128 ? -3.630 8.224 9.209 1.00 88.31 128 GLN A N 1
ATOM 953 C CA . GLN A 1 128 ? -2.914 6.945 9.311 1.00 88.31 128 GLN A CA 1
ATOM 954 C C . GLN A 1 128 ? -1.909 6.955 10.470 1.00 88.31 128 GLN A C 1
ATOM 956 O O . GLN A 1 128 ? -1.657 5.921 11.079 1.00 88.31 128 GLN A O 1
ATOM 961 N N . VAL A 1 129 ? -1.391 8.122 10.868 1.00 88.81 129 VAL A N 1
ATOM 962 C CA . VAL A 1 129 ? -0.534 8.244 12.060 1.00 88.81 129 VAL A CA 1
ATOM 963 C C . VAL A 1 129 ? -1.279 7.826 13.329 1.00 88.81 129 VAL A C 1
ATOM 965 O O . VAL A 1 129 ? -0.733 7.070 14.138 1.00 88.81 129 VAL A O 1
ATOM 968 N N . ARG A 1 130 ? -2.527 8.280 13.518 1.00 90.06 130 ARG A N 1
ATOM 969 C CA . ARG A 1 130 ? -3.354 7.868 14.660 1.00 90.06 130 ARG A CA 1
ATOM 970 C C . ARG A 1 130 ? -3.655 6.371 14.605 1.00 90.06 130 ARG A C 1
ATOM 972 O O . ARG A 1 130 ? -3.537 5.711 15.640 1.00 90.06 130 ARG A O 1
ATOM 979 N N . LEU A 1 131 ? -3.951 5.821 13.425 1.00 92.69 131 LEU A N 1
ATOM 980 C CA . LEU A 1 131 ? -4.104 4.373 13.257 1.00 92.69 131 LEU A CA 1
ATOM 981 C C . LEU A 1 131 ? -2.836 3.628 13.684 1.00 92.69 131 LEU A C 1
ATOM 983 O O . LEU A 1 131 ? -2.907 2.706 14.491 1.00 92.69 131 LEU A O 1
ATOM 987 N N . MET A 1 132 ? -1.668 4.046 13.199 1.00 94.69 132 MET A N 1
ATOM 988 C CA . MET A 1 132 ? -0.407 3.379 13.513 1.00 94.69 132 MET A CA 1
ATOM 989 C C . MET A 1 132 ? -0.075 3.448 15.010 1.00 94.69 132 MET A C 1
ATOM 991 O O . MET A 1 132 ? 0.461 2.486 15.559 1.00 94.69 132 MET A O 1
ATOM 995 N N . LYS A 1 133 ? -0.453 4.526 15.713 1.00 93.12 133 LYS A N 1
ATOM 996 C CA . LYS A 1 133 ? -0.381 4.586 17.187 1.00 93.12 133 LYS A CA 1
ATOM 997 C C . LYS A 1 133 ? -1.296 3.543 17.845 1.00 93.12 133 LYS A C 1
ATOM 999 O O . LYS A 1 133 ? -0.868 2.872 18.784 1.00 93.12 133 LYS A O 1
ATOM 1004 N N . ILE A 1 134 ? -2.527 3.373 17.351 1.00 93.94 134 ILE A N 1
ATOM 1005 C CA . ILE A 1 134 ? -3.467 2.351 17.845 1.00 93.94 134 ILE A CA 1
ATOM 1006 C C . ILE A 1 134 ? -2.900 0.948 17.604 1.00 93.94 134 ILE A C 1
ATOM 1008 O O . ILE A 1 134 ? -2.832 0.160 18.548 1.00 93.94 134 ILE A O 1
ATOM 1012 N N . LEU A 1 135 ? -2.422 0.657 16.392 1.00 95.38 135 LEU A N 1
ATOM 1013 C CA . LEU A 1 135 ? -1.822 -0.632 16.037 1.00 95.38 135 LEU A CA 1
ATOM 1014 C C . LEU A 1 135 ? -0.623 -0.963 16.934 1.00 95.38 135 LEU A C 1
ATOM 1016 O O . LEU A 1 135 ? -0.570 -2.036 17.531 1.00 95.38 135 LEU A O 1
ATOM 1020 N N . ARG A 1 136 ? 0.302 -0.014 17.107 1.00 95.69 136 ARG A N 1
ATOM 1021 C CA . ARG A 1 136 ? 1.511 -0.200 17.926 1.00 95.69 136 ARG A CA 1
ATOM 1022 C C . ARG A 1 136 ? 1.250 -0.252 19.430 1.00 95.69 136 ARG A C 1
ATOM 1024 O O . ARG A 1 136 ? 2.143 -0.647 20.171 1.00 95.69 136 ARG A O 1
ATOM 1031 N N . SER A 1 137 ? 0.057 0.120 19.896 1.00 95.19 137 SER A N 1
ATOM 1032 C CA . SER A 1 137 ? -0.294 -0.038 21.313 1.00 95.19 137 SER A CA 1
ATOM 1033 C C . SER A 1 137 ? -0.451 -1.506 21.728 1.00 95.19 137 SER A C 1
ATOM 1035 O O . SER A 1 137 ? -0.392 -1.811 22.916 1.00 95.19 137 SER A O 1
ATOM 1037 N N . ASN A 1 138 ? -0.609 -2.422 20.765 1.00 95.44 138 ASN A N 1
ATOM 1038 C CA . ASN A 1 138 ? -0.510 -3.857 20.996 1.00 95.44 138 ASN A CA 1
ATOM 1039 C C . ASN A 1 138 ? 0.946 -4.318 20.745 1.00 95.44 138 ASN A C 1
ATOM 1041 O O . ASN A 1 138 ? 1.425 -4.188 19.615 1.00 95.44 138 ASN A O 1
ATOM 1045 N N . PRO A 1 139 ? 1.648 -4.898 21.741 1.00 96.38 139 PRO A N 1
ATOM 1046 C CA . PRO A 1 139 ? 3.053 -5.292 21.599 1.00 96.38 139 PRO A CA 1
ATOM 1047 C C . PRO A 1 139 ? 3.324 -6.290 20.466 1.00 96.38 139 PRO A C 1
ATOM 1049 O O . PRO A 1 139 ? 4.352 -6.197 19.796 1.00 96.38 139 PRO A O 1
ATOM 1052 N N . LYS A 1 140 ? 2.399 -7.226 20.218 1.00 96.44 140 LYS A N 1
ATOM 1053 C CA . LYS A 1 140 ? 2.546 -8.232 19.158 1.00 96.44 140 LYS A CA 1
ATOM 1054 C C . LYS A 1 140 ? 2.403 -7.609 17.771 1.00 96.44 140 LYS A C 1
ATOM 1056 O O . LYS A 1 140 ? 3.158 -7.932 16.866 1.00 96.44 140 LYS A O 1
ATOM 1061 N N . ILE A 1 141 ? 1.484 -6.663 17.606 1.00 96.56 141 ILE A N 1
ATOM 1062 C CA . ILE A 1 141 ? 1.337 -5.921 16.345 1.00 96.56 141 ILE A CA 1
ATOM 1063 C C . ILE A 1 141 ? 2.520 -4.971 16.144 1.00 96.56 141 ILE A C 1
ATOM 1065 O O . ILE A 1 141 ? 3.018 -4.836 15.029 1.00 96.56 141 ILE A O 1
ATOM 1069 N N . ALA A 1 142 ? 3.025 -4.355 17.216 1.00 96.19 142 ALA A N 1
ATOM 1070 C CA . ALA A 1 142 ? 4.226 -3.530 17.154 1.00 96.19 142 ALA A CA 1
ATOM 1071 C C . ALA A 1 142 ? 5.451 -4.325 16.672 1.00 96.19 142 ALA A C 1
ATOM 1073 O O . ALA A 1 142 ? 6.208 -3.809 15.850 1.00 96.19 142 ALA A O 1
ATOM 1074 N N . SER A 1 143 ? 5.627 -5.573 17.127 1.00 96.75 143 SER A N 1
ATOM 1075 C CA . SER A 1 143 ? 6.713 -6.433 16.639 1.00 96.75 143 SER A CA 1
ATOM 1076 C C . SER A 1 143 ? 6.510 -6.859 15.183 1.00 96.75 143 SER A C 1
ATOM 1078 O O . SER A 1 143 ? 7.473 -6.858 14.422 1.00 96.75 143 SER A O 1
ATOM 1080 N N . MET A 1 144 ? 5.267 -7.131 14.762 1.00 97.19 144 MET A N 1
ATOM 1081 C CA . MET A 1 144 ? 4.953 -7.386 13.351 1.00 97.19 144 MET A CA 1
ATOM 1082 C C . MET A 1 144 ? 5.313 -6.185 12.472 1.00 97.19 144 MET A C 1
ATOM 1084 O O . MET A 1 144 ? 5.967 -6.372 11.453 1.00 97.19 144 MET A O 1
ATOM 1088 N N . ILE A 1 145 ? 4.951 -4.962 12.881 1.00 96.50 145 ILE A N 1
ATOM 1089 C CA . ILE A 1 145 ? 5.294 -3.722 12.161 1.00 96.50 145 ILE A CA 1
ATOM 1090 C C . ILE A 1 145 ? 6.813 -3.521 12.105 1.00 96.50 145 ILE A C 1
ATOM 1092 O O . ILE A 1 145 ? 7.336 -3.141 11.064 1.00 96.50 145 ILE A O 1
ATOM 1096 N N . ALA A 1 146 ? 7.537 -3.809 13.190 1.00 95.69 146 ALA A N 1
ATOM 1097 C CA . ALA A 1 146 ? 8.998 -3.722 13.208 1.00 95.69 146 ALA A CA 1
ATOM 1098 C C . ALA A 1 146 ? 9.679 -4.714 12.244 1.00 95.69 146 ALA A C 1
ATOM 1100 O O . ALA A 1 146 ? 10.820 -4.490 11.853 1.00 95.69 146 ALA A O 1
ATOM 1101 N N . GLY A 1 147 ? 8.986 -5.791 11.856 1.00 96.69 147 GLY A N 1
ATOM 1102 C CA . GLY A 1 147 ? 9.444 -6.755 10.857 1.00 96.69 147 GLY A CA 1
ATOM 1103 C C . GLY A 1 147 ? 9.166 -6.360 9.402 1.00 96.69 147 GLY A C 1
ATOM 1104 O O . GLY A 1 147 ? 9.548 -7.108 8.503 1.00 96.69 147 GLY A O 1
ATOM 1105 N N . PHE A 1 148 ? 8.500 -5.228 9.138 1.00 96.56 148 PHE A N 1
ATOM 1106 C CA . PHE A 1 148 ? 8.310 -4.750 7.765 1.00 96.56 148 PHE A CA 1
ATOM 1107 C C . PHE A 1 148 ? 9.656 -4.338 7.153 1.00 96.56 148 PHE A C 1
ATOM 1109 O O . PHE A 1 148 ? 10.521 -3.812 7.858 1.00 96.56 148 PHE A O 1
ATOM 1116 N N . PRO A 1 149 ? 9.848 -4.530 5.834 1.00 95.62 149 PRO A N 1
ATOM 1117 C CA . PRO A 1 149 ? 11.022 -3.993 5.165 1.00 95.62 149 PRO A CA 1
ATOM 1118 C C . PRO A 1 149 ? 10.998 -2.464 5.264 1.00 95.62 149 PRO A C 1
ATOM 1120 O O . PRO A 1 149 ? 9.940 -1.851 5.130 1.00 95.62 149 PRO A O 1
ATOM 1123 N N . SER A 1 150 ? 12.160 -1.842 5.468 1.00 94.06 150 SER A N 1
ATOM 1124 C CA . SER A 1 150 ? 12.271 -0.387 5.666 1.00 94.06 150 SER A CA 1
ATOM 1125 C C . SER A 1 150 ? 11.645 0.425 4.530 1.00 94.06 150 SER A C 1
ATOM 1127 O O . SER A 1 150 ? 11.036 1.453 4.785 1.00 94.06 150 SER A O 1
ATOM 1129 N N . GLN A 1 151 ? 11.728 -0.065 3.292 1.00 94.06 151 GLN A N 1
ATOM 1130 C CA . GLN A 1 151 ? 11.112 0.557 2.113 1.00 94.06 151 GLN A CA 1
ATOM 1131 C C . GLN A 1 151 ? 9.571 0.529 2.105 1.00 94.06 151 GLN A C 1
ATOM 1133 O O . GLN A 1 151 ? 8.957 1.317 1.400 1.00 94.06 151 GLN A O 1
ATOM 1138 N N . ALA A 1 152 ? 8.940 -0.363 2.879 1.00 95.88 152 ALA A N 1
ATOM 1139 C CA . ALA A 1 152 ? 7.485 -0.398 3.063 1.00 95.88 152 ALA A CA 1
ATOM 1140 C C . ALA A 1 152 ? 7.030 0.438 4.268 1.00 95.88 152 ALA A C 1
ATOM 1142 O O . ALA A 1 152 ? 5.876 0.345 4.689 1.00 95.88 152 ALA A O 1
ATOM 1143 N N . LEU A 1 153 ? 7.945 1.195 4.878 1.00 94.81 153 LEU A N 1
ATOM 1144 C CA . LEU A 1 153 ? 7.666 2.086 5.987 1.00 94.81 153 LEU A CA 1
ATOM 1145 C C . LEU A 1 153 ? 8.033 3.509 5.578 1.00 94.81 153 LEU A C 1
ATOM 1147 O O . LEU A 1 153 ? 9.200 3.892 5.527 1.00 94.81 153 LEU A O 1
ATOM 1151 N N . LEU A 1 154 ? 7.007 4.319 5.360 1.00 89.75 154 LEU A N 1
ATOM 1152 C CA . LEU A 1 154 ? 7.149 5.746 5.193 1.00 89.75 154 LEU A CA 1
ATOM 1153 C C . LEU A 1 154 ? 7.495 6.371 6.542 1.00 89.75 154 LEU A C 1
ATOM 1155 O O . LEU A 1 154 ? 6.630 6.600 7.398 1.00 89.75 154 LEU A O 1
ATOM 1159 N N . THR A 1 155 ? 8.775 6.665 6.740 1.00 80.38 155 THR A N 1
ATOM 1160 C CA . THR A 1 155 ? 9.162 7.669 7.727 1.00 80.38 155 THR A CA 1
ATOM 1161 C C . THR A 1 155 ? 8.620 8.998 7.245 1.00 80.38 155 THR A C 1
ATOM 1163 O O . THR A 1 155 ? 8.701 9.340 6.067 1.00 80.38 155 THR A O 1
ATOM 1166 N N . ALA A 1 156 ? 7.990 9.724 8.147 1.00 63.75 156 ALA A N 1
ATOM 1167 C CA . ALA A 1 156 ? 7.405 10.987 7.790 1.00 63.75 156 ALA A CA 1
ATOM 1168 C C . ALA A 1 156 ? 8.397 11.977 7.190 1.00 63.75 156 ALA A C 1
ATOM 1170 O O . ALA A 1 156 ? 9.589 11.930 7.483 1.00 63.75 156 ALA A O 1
ATOM 1171 N N . ASP A 1 157 ? 7.835 12.883 6.390 1.00 62.72 157 ASP A N 1
ATOM 1172 C CA . ASP A 1 157 ? 8.533 13.983 5.741 1.00 62.72 157 ASP A CA 1
ATOM 1173 C C . ASP A 1 157 ? 9.585 14.611 6.682 1.00 62.72 157 ASP A C 1
ATOM 1175 O O . ASP A 1 157 ? 9.228 15.002 7.802 1.00 62.72 157 ASP A O 1
ATOM 1179 N N . PRO A 1 158 ? 10.861 14.713 6.256 1.00 55.84 158 PRO A N 1
ATOM 1180 C CA . PRO A 1 158 ? 11.942 15.321 7.031 1.00 55.84 158 PRO A CA 1
ATOM 1181 C C . PRO A 1 158 ? 11.614 16.713 7.592 1.00 55.84 158 PRO A C 1
ATOM 1183 O O . PRO A 1 158 ? 12.195 17.117 8.597 1.00 55.84 158 PRO A O 1
ATOM 1186 N N . GLY A 1 159 ? 10.670 17.441 6.980 1.00 62.56 159 GLY A N 1
ATOM 1187 C CA . GLY A 1 159 ? 10.197 18.741 7.466 1.00 62.56 159 GLY A CA 1
ATOM 1188 C C . GLY A 1 159 ? 9.245 18.695 8.671 1.00 62.56 159 GLY A C 1
ATOM 1189 O O . GLY A 1 159 ? 8.885 19.748 9.192 1.00 62.56 159 GLY A O 1
ATOM 1190 N N . GLN A 1 160 ? 8.809 17.512 9.119 1.00 61.94 160 GLN A N 1
ATOM 1191 C CA . GLN A 1 160 ? 7.815 17.335 10.188 1.00 61.94 160 GLN A CA 1
ATOM 1192 C C . GLN A 1 160 ? 8.300 16.308 11.235 1.00 61.94 160 GLN A C 1
ATOM 1194 O O . GLN A 1 160 ? 7.776 15.189 11.307 1.00 61.94 160 GLN A O 1
ATOM 1199 N N . PRO A 1 161 ? 9.265 16.677 12.106 1.00 55.16 161 PRO A N 1
ATOM 1200 C CA . PRO A 1 161 ? 9.884 15.771 13.087 1.00 55.16 161 PRO A CA 1
ATOM 1201 C C . PRO A 1 161 ? 8.901 15.181 14.116 1.00 55.16 161 PRO A C 1
ATOM 1203 O O . PRO A 1 161 ? 9.222 14.213 14.804 1.00 55.16 161 PRO A O 1
ATOM 1206 N N . ALA A 1 162 ? 7.682 15.722 14.211 1.00 52.75 162 ALA A N 1
ATOM 1207 C CA . ALA A 1 162 ? 6.628 15.239 15.103 1.00 52.75 162 ALA A CA 1
ATOM 1208 C C . ALA A 1 162 ? 6.052 13.863 14.715 1.00 52.75 162 ALA A C 1
ATOM 1210 O O . ALA A 1 162 ? 5.320 13.247 15.494 1.00 52.75 162 ALA A O 1
ATOM 1211 N N . ARG A 1 163 ? 6.357 13.348 13.523 1.00 59.16 163 ARG A N 1
ATOM 1212 C CA . ARG A 1 163 ? 5.826 12.067 13.060 1.00 59.16 163 ARG A CA 1
ATOM 1213 C C . ARG A 1 163 ? 6.848 10.943 13.286 1.00 59.16 163 ARG A C 1
ATOM 1215 O O . ARG A 1 163 ? 7.446 10.399 12.367 1.00 59.16 163 ARG A O 1
ATOM 1222 N N . THR A 1 164 ? 7.005 10.554 14.548 1.00 69.94 164 THR A N 1
ATOM 1223 C CA . THR A 1 164 ? 7.874 9.442 14.996 1.00 69.94 164 THR A CA 1
ATOM 1224 C C . THR A 1 164 ? 7.302 8.051 14.681 1.00 69.94 164 THR A C 1
ATOM 1226 O O . THR A 1 164 ? 7.888 7.024 15.030 1.00 69.94 164 THR A O 1
ATOM 1229 N N . VAL A 1 165 ? 6.109 7.992 14.088 1.00 87.25 165 VAL A N 1
ATOM 1230 C CA . VAL A 1 165 ? 5.397 6.745 13.824 1.00 87.25 165 VAL A CA 1
ATOM 1231 C C . VAL A 1 165 ? 5.427 6.488 12.320 1.00 87.25 165 VAL A C 1
ATOM 1233 O O . VAL A 1 165 ? 4.814 7.265 11.588 1.00 87.25 165 VAL A O 1
ATOM 1236 N N . PRO A 1 166 ? 6.124 5.435 11.854 1.00 90.94 166 PRO A N 1
ATOM 1237 C CA . PRO A 1 166 ? 6.153 5.106 10.437 1.00 90.94 166 PRO A CA 1
ATOM 1238 C C . PRO A 1 166 ? 4.751 4.708 9.968 1.00 90.94 166 PRO A C 1
ATOM 1240 O O . PRO A 1 166 ? 4.019 4.036 10.701 1.00 90.94 166 PRO A O 1
ATOM 1243 N N . ILE A 1 167 ? 4.389 5.128 8.758 1.00 93.56 167 ILE A N 1
ATOM 1244 C CA . ILE A 1 167 ? 3.169 4.699 8.061 1.00 93.56 167 ILE A CA 1
ATOM 1245 C C . ILE A 1 167 ? 3.563 3.602 7.076 1.00 93.56 167 ILE A C 1
ATOM 1247 O O . ILE A 1 167 ? 4.657 3.636 6.530 1.00 93.56 167 ILE A O 1
ATOM 1251 N N . ILE A 1 168 ? 2.700 2.619 6.845 1.00 96.06 168 ILE A N 1
ATOM 1252 C CA . ILE A 1 168 ? 2.981 1.577 5.854 1.00 96.06 168 ILE A CA 1
ATOM 1253 C C . ILE A 1 168 ? 2.824 2.178 4.449 1.00 96.06 168 ILE A C 1
ATOM 1255 O O . ILE A 1 168 ? 1.822 2.838 4.179 1.00 96.06 168 ILE A O 1
ATOM 1259 N N . SER A 1 169 ? 3.791 1.953 3.564 1.00 96.31 169 SER A N 1
ATOM 1260 C CA . SER A 1 169 ? 3.778 2.385 2.162 1.00 96.31 169 SER A CA 1
ATOM 1261 C C . SER A 1 169 ? 3.833 1.201 1.202 1.00 96.31 169 SER A C 1
ATOM 1263 O O . SER A 1 169 ? 4.238 0.092 1.561 1.00 96.31 169 SER A O 1
ATOM 1265 N N . ASP A 1 170 ? 3.395 1.432 -0.029 1.00 97.06 170 ASP A N 1
ATOM 1266 C CA . ASP A 1 170 ? 3.594 0.508 -1.136 1.00 97.06 170 ASP A CA 1
ATOM 1267 C C . ASP A 1 170 ? 4.967 0.684 -1.808 1.00 97.06 170 ASP A C 1
ATOM 1269 O O . ASP A 1 170 ? 5.818 1.457 -1.366 1.00 97.06 170 ASP A O 1
ATOM 1273 N N . ALA A 1 171 ? 5.205 -0.085 -2.872 1.00 97.12 171 ALA A N 1
ATOM 1274 C CA . ALA A 1 171 ? 6.466 -0.077 -3.604 1.00 97.12 171 ALA A CA 1
ATOM 1275 C C . ALA A 1 171 ? 6.730 1.207 -4.416 1.00 97.12 171 ALA A C 1
ATOM 1277 O O . ALA A 1 171 ? 7.845 1.382 -4.900 1.00 97.12 171 ALA A O 1
ATOM 1278 N N . TRP A 1 172 ? 5.734 2.087 -4.565 1.00 96.56 172 TRP A N 1
ATOM 1279 C CA . TRP A 1 172 ? 5.859 3.389 -5.232 1.00 96.56 172 TRP A CA 1
ATOM 1280 C C . TRP A 1 172 ? 5.959 4.538 -4.229 1.00 96.56 172 TRP A C 1
ATOM 1282 O O . TRP A 1 172 ? 5.791 5.699 -4.594 1.00 96.56 172 TRP A O 1
ATOM 1292 N N . ASP A 1 173 ? 6.244 4.215 -2.963 1.00 95.31 173 ASP A N 1
ATOM 1293 C CA . ASP A 1 173 ? 6.317 5.175 -1.866 1.00 95.31 173 ASP A CA 1
ATOM 1294 C C . ASP A 1 173 ? 4.978 5.893 -1.607 1.00 95.31 173 ASP A C 1
ATOM 1296 O O . ASP A 1 173 ? 4.944 6.962 -0.996 1.00 95.31 173 ASP A O 1
ATOM 1300 N N . ASN A 1 174 ? 3.846 5.323 -2.034 1.00 95.19 174 ASN A N 1
ATOM 1301 C CA . ASN A 1 174 ? 2.521 5.840 -1.708 1.00 95.19 174 ASN A CA 1
ATOM 1302 C C . ASN A 1 174 ? 2.044 5.223 -0.382 1.00 95.19 174 ASN A C 1
ATOM 1304 O O . ASN A 1 174 ? 2.236 4.027 -0.141 1.00 95.19 174 ASN A O 1
ATOM 1308 N N . PRO A 1 175 ? 1.436 6.003 0.527 1.00 95.00 175 PRO A N 1
ATOM 1309 C CA . PRO A 1 175 ? 0.953 5.464 1.792 1.00 95.00 175 PRO A CA 1
ATOM 1310 C C . PRO A 1 175 ? -0.216 4.497 1.566 1.00 95.00 175 PRO A C 1
ATOM 1312 O O . PRO A 1 175 ? -1.153 4.800 0.824 1.00 95.00 175 PRO A O 1
ATOM 1315 N N . LEU A 1 176 ? -0.201 3.361 2.265 1.00 96.19 176 LEU A N 1
ATOM 1316 C CA . LEU A 1 176 ? -1.348 2.462 2.303 1.00 96.19 176 LEU A CA 1
ATOM 1317 C C . LEU A 1 176 ? -2.493 3.090 3.098 1.00 96.19 176 LEU A C 1
ATOM 1319 O O . LEU A 1 176 ? -2.301 3.686 4.162 1.00 96.19 176 LEU A O 1
ATOM 1323 N N . LEU A 1 177 ? -3.707 2.901 2.593 1.00 95.12 177 LEU A N 1
ATOM 1324 C CA . LEU A 1 177 ? -4.936 3.388 3.194 1.00 95.12 177 LEU A CA 1
ATOM 1325 C C . LEU A 1 177 ? -5.681 2.228 3.851 1.00 95.12 177 LEU A C 1
ATOM 1327 O O . LEU A 1 177 ? -6.090 1.284 3.177 1.00 95.12 177 LEU A O 1
ATOM 1331 N N . LEU A 1 178 ? -5.891 2.300 5.164 1.00 95.75 178 LEU A N 1
ATOM 1332 C CA . LEU A 1 178 ? -6.877 1.443 5.816 1.00 95.75 178 LEU A CA 1
ATOM 1333 C C . LEU A 1 178 ? -8.277 1.931 5.437 1.00 95.75 178 LEU A C 1
ATOM 1335 O O . LEU A 1 178 ? -8.652 3.056 5.754 1.00 95.75 178 LEU A O 1
ATOM 1339 N N . VAL A 1 179 ? -9.050 1.069 4.793 1.00 94.19 179 VAL A N 1
ATOM 1340 C CA . VAL A 1 179 ? -10.435 1.316 4.411 1.00 94.19 179 VAL A CA 1
ATOM 1341 C C . VAL A 1 179 ? -11.355 0.581 5.395 1.00 94.19 179 VAL A C 1
ATOM 1343 O O . VAL A 1 179 ? -11.167 -0.620 5.592 1.00 94.19 179 VAL A O 1
ATOM 1346 N N . PRO A 1 180 ? -12.331 1.259 6.023 1.00 94.44 180 PRO A N 1
ATOM 1347 C CA . PRO A 1 180 ? -13.309 0.654 6.942 1.00 94.44 180 PRO A CA 1
ATOM 1348 C C . PRO A 1 180 ? -14.256 -0.331 6.237 1.00 94.44 180 PRO A C 1
ATOM 1350 O O . PRO A 1 180 ? -14.291 -0.412 5.006 1.00 94.44 180 PRO A O 1
ATOM 1353 N N . SER A 1 181 ? -15.089 -1.044 7.004 1.00 92.94 181 SER A N 1
ATOM 1354 C CA . SER A 1 181 ? -16.093 -1.959 6.441 1.00 92.94 181 SER A CA 1
ATOM 1355 C C . SER A 1 181 ? -17.086 -1.294 5.483 1.00 92.94 181 SER A C 1
ATOM 1357 O O . SER A 1 181 ? -17.527 -1.941 4.531 1.00 92.94 181 SER A O 1
ATOM 1359 N N . GLY A 1 182 ? -17.395 -0.007 5.687 1.00 91.81 182 GLY A N 1
ATOM 1360 C CA . GLY A 1 182 ? -18.277 0.766 4.810 1.00 91.81 182 GLY A CA 1
ATOM 1361 C C . GLY A 1 182 ? -17.645 1.158 3.470 1.00 91.81 182 GLY A C 1
ATOM 1362 O O . GLY A 1 182 ? -18.333 1.736 2.629 1.00 91.81 182 GLY A O 1
ATOM 1363 N N . GLY A 1 183 ? -16.366 0.839 3.248 1.00 92.12 183 GLY A N 1
ATOM 1364 C CA . GLY A 1 183 ? -15.703 0.927 1.949 1.00 92.12 183 GLY A CA 1
ATOM 1365 C C . GLY A 1 183 ? -15.075 2.280 1.602 1.00 92.12 183 GLY A C 1
ATOM 1366 O O . GLY A 1 183 ? -15.102 3.228 2.387 1.00 92.12 183 GLY A O 1
ATOM 1367 N N . LEU A 1 184 ? -14.485 2.343 0.404 1.00 92.56 184 LEU A N 1
ATOM 1368 C CA . LEU A 1 184 ? -13.808 3.505 -0.181 1.00 92.56 184 LEU A CA 1
ATOM 1369 C C . LEU A 1 184 ? -14.669 4.105 -1.301 1.00 92.56 184 LEU A C 1
ATOM 1371 O O . LEU A 1 184 ? -14.867 3.464 -2.329 1.00 92.56 184 LEU A O 1
ATOM 1375 N N . LYS A 1 185 ? -15.187 5.318 -1.105 1.00 93.19 185 LYS A N 1
ATOM 1376 C CA . LYS A 1 185 ? -16.072 6.036 -2.038 1.00 93.19 185 LYS A CA 1
ATOM 1377 C C . LYS A 1 185 ? -15.302 6.881 -3.048 1.00 93.19 185 LYS A C 1
ATOM 1379 O O . LYS A 1 185 ? -14.230 7.404 -2.743 1.00 93.19 185 LYS A O 1
ATOM 1384 N N . GLY A 1 186 ? -15.918 7.126 -4.204 1.00 91.69 186 GLY A N 1
ATOM 1385 C CA . GLY A 1 186 ? -15.406 8.057 -5.212 1.00 91.69 186 GLY A CA 1
ATOM 1386 C C . GLY A 1 186 ? -14.303 7.490 -6.098 1.00 91.69 186 GLY A C 1
ATOM 1387 O O . GLY A 1 186 ? -13.515 8.261 -6.633 1.00 91.69 186 GLY A O 1
ATOM 1388 N N . VAL A 1 187 ? -14.246 6.166 -6.241 1.00 91.44 187 VAL A N 1
ATOM 1389 C CA . VAL A 1 187 ? -13.306 5.498 -7.148 1.00 91.44 187 VAL A CA 1
ATOM 1390 C C . VAL A 1 187 ? -13.941 5.399 -8.537 1.00 91.44 187 VAL A C 1
ATOM 1392 O O . VAL A 1 187 ? -15.090 4.972 -8.661 1.00 91.44 187 VAL A O 1
ATOM 1395 N N . ASN A 1 188 ? -13.219 5.804 -9.579 1.00 91.81 188 ASN A N 1
ATOM 1396 C CA . ASN A 1 188 ? -13.662 5.748 -10.970 1.00 91.81 188 ASN A CA 1
ATOM 1397 C C . ASN A 1 188 ? -12.921 4.625 -11.693 1.00 91.81 188 ASN A C 1
ATOM 1399 O O . ASN A 1 188 ? -11.695 4.599 -11.697 1.00 91.81 188 ASN A O 1
ATOM 1403 N N . PHE A 1 189 ? -13.653 3.711 -12.319 1.00 87.56 189 PHE A N 1
ATOM 1404 C CA . PHE A 1 189 ? -13.057 2.635 -13.109 1.00 87.56 189 PHE A CA 1
ATOM 1405 C C . PHE A 1 189 ? -13.063 2.969 -14.599 1.00 87.56 189 PHE A C 1
ATOM 1407 O O . PHE A 1 189 ? -13.988 3.612 -15.098 1.00 87.56 189 PHE A O 1
ATOM 1414 N N . GLU A 1 190 ? -12.075 2.449 -15.330 1.00 84.38 190 GLU A N 1
ATOM 1415 C CA . GLU A 1 190 ? -11.957 2.611 -16.788 1.00 84.38 190 GLU A CA 1
ATOM 1416 C C . GLU A 1 190 ? -13.189 2.134 -17.570 1.00 84.38 190 GLU A C 1
ATOM 1418 O O . GLU A 1 190 ? -13.455 2.622 -18.665 1.00 84.38 190 GLU A O 1
ATOM 1423 N N . ASN A 1 191 ? -14.002 1.235 -17.004 1.00 86.06 191 ASN A N 1
ATOM 1424 C CA . ASN A 1 191 ? -15.249 0.771 -17.621 1.00 86.06 191 ASN A CA 1
ATOM 1425 C C . ASN A 1 191 ? -16.369 1.838 -17.667 1.00 86.06 191 ASN A C 1
ATOM 1427 O O . ASN A 1 191 ? -17.503 1.516 -18.020 1.00 86.06 191 ASN A O 1
ATOM 1431 N N . GLY A 1 192 ? -16.073 3.087 -17.290 1.00 81.25 192 GLY A N 1
ATOM 1432 C CA . GLY A 1 192 ? -17.016 4.206 -17.261 1.00 81.25 192 GLY A CA 1
ATOM 1433 C C . GLY A 1 192 ? -17.860 4.274 -15.987 1.00 81.25 192 GLY A C 1
ATOM 1434 O O . GLY A 1 192 ? -18.712 5.157 -15.860 1.00 81.25 192 GLY A O 1
ATOM 1435 N N . SER A 1 193 ? -17.637 3.369 -15.028 1.00 82.06 193 SER A N 1
ATOM 1436 C CA . SER A 1 193 ? -18.324 3.387 -13.742 1.00 82.06 193 SER A CA 1
ATOM 1437 C C . SER A 1 193 ? -17.677 4.422 -12.827 1.00 82.06 193 SER A C 1
ATOM 1439 O O . SER A 1 193 ? -16.659 4.171 -12.181 1.00 82.06 193 SER A O 1
ATOM 1441 N N . ASN A 1 194 ? -18.289 5.599 -12.766 1.00 84.88 194 ASN A N 1
ATOM 1442 C CA . ASN A 1 194 ? -17.832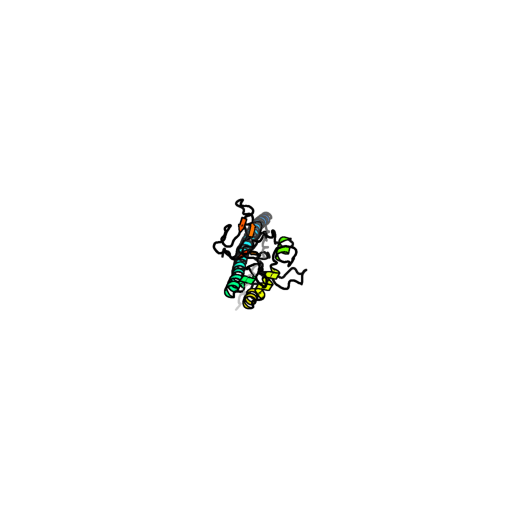 6.687 -11.910 1.00 84.88 194 ASN A CA 1
ATOM 1443 C C . ASN A 1 194 ? -18.354 6.526 -10.474 1.00 84.88 194 ASN A C 1
ATOM 1445 O O . ASN A 1 194 ? -19.427 5.957 -10.245 1.00 84.88 194 ASN A O 1
ATOM 1449 N N . ASN A 1 195 ? -17.604 7.070 -9.515 1.00 84.56 195 ASN A N 1
ATOM 1450 C CA . ASN A 1 195 ? -17.996 7.217 -8.111 1.00 84.56 195 ASN A CA 1
ATOM 1451 C C . ASN A 1 195 ? -18.438 5.904 -7.426 1.00 84.56 195 ASN A C 1
ATOM 1453 O O . ASN A 1 195 ? -19.415 5.866 -6.675 1.00 84.56 195 ASN A O 1
ATOM 1457 N N . GLN A 1 196 ? -17.726 4.810 -7.696 1.00 87.31 196 GLN A N 1
ATOM 1458 C CA . GLN A 1 196 ? -17.974 3.524 -7.054 1.00 87.31 196 GLN A CA 1
ATOM 1459 C C . GLN A 1 196 ? -17.539 3.531 -5.587 1.00 87.31 196 GLN A C 1
ATOM 1461 O O . GLN A 1 196 ? -16.653 4.285 -5.172 1.00 87.31 196 GLN A O 1
ATOM 1466 N N . THR A 1 197 ? -18.184 2.664 -4.803 1.00 87.06 197 THR A N 1
ATOM 1467 C CA . THR A 1 197 ? -17.769 2.347 -3.433 1.00 87.06 197 THR A CA 1
ATOM 1468 C C . THR A 1 197 ? -17.118 0.975 -3.420 1.00 87.06 197 THR A C 1
ATOM 1470 O O . THR A 1 197 ? -17.777 -0.026 -3.702 1.00 87.06 197 THR A O 1
ATOM 1473 N N . ILE A 1 198 ? -15.832 0.926 -3.087 1.00 85.56 198 ILE A N 1
ATOM 1474 C CA . ILE A 1 198 ? -15.066 -0.318 -3.028 1.00 85.56 198 ILE A CA 1
ATOM 1475 C C . ILE A 1 198 ? -15.190 -0.907 -1.637 1.00 85.56 198 ILE A C 1
ATOM 1477 O O . ILE A 1 198 ? -14.835 -0.261 -0.653 1.00 85.56 198 ILE A O 1
ATOM 1481 N N . THR A 1 199 ? -15.655 -2.146 -1.552 1.00 84.31 199 THR A N 1
ATOM 1482 C CA . THR A 1 199 ? -15.681 -2.909 -0.303 1.00 84.31 199 THR A CA 1
ATOM 1483 C C . THR A 1 199 ? -14.773 -4.132 -0.416 1.00 84.31 199 THR A C 1
ATOM 1485 O O . THR A 1 199 ? -14.340 -4.486 -1.513 1.00 84.31 199 THR A O 1
ATOM 1488 N N . SER A 1 200 ? -14.536 -4.831 0.698 1.00 72.75 200 SER A N 1
ATOM 1489 C CA . SER A 1 200 ? -13.697 -6.043 0.775 1.00 72.75 200 SER A CA 1
ATOM 1490 C C . SER A 1 200 ? -14.158 -7.241 -0.075 1.00 72.75 200 SER A C 1
ATOM 1492 O O . SER A 1 200 ? -13.572 -8.315 -0.009 1.00 72.75 200 SER A O 1
ATOM 1494 N N . SER A 1 201 ? -15.211 -7.067 -0.866 1.00 68.88 201 SER A N 1
ATOM 1495 C CA . SER A 1 201 ? -15.838 -8.083 -1.707 1.00 68.88 201 SER A CA 1
ATOM 1496 C C . SER A 1 201 ? -15.695 -7.876 -3.206 1.00 68.88 201 SER A C 1
ATOM 1498 O O . SER A 1 201 ? -16.113 -8.732 -3.979 1.00 68.88 201 SER A O 1
ATOM 1500 N N . GLY A 1 202 ? -15.184 -6.716 -3.621 1.00 62.84 202 GLY A N 1
ATOM 1501 C CA . GLY A 1 202 ? -15.196 -6.310 -5.024 1.00 62.84 202 GLY A CA 1
ATOM 1502 C C . GLY A 1 202 ? -16.539 -5.765 -5.544 1.00 62.84 202 GLY A C 1
ATOM 1503 O O . GLY A 1 202 ? -16.608 -5.437 -6.723 1.00 62.84 202 GLY A O 1
ATOM 1504 N N . GLN A 1 203 ? -17.584 -5.617 -4.712 1.00 59.12 203 GLN A N 1
ATOM 1505 C CA . GLN A 1 203 ? -18.851 -4.936 -5.058 1.00 59.12 203 GLN A CA 1
ATOM 1506 C C . GLN A 1 203 ? -19.327 -3.943 -3.976 1.00 59.12 203 GLN A C 1
ATOM 1508 O O . GLN A 1 203 ? -18.757 -3.870 -2.888 1.00 59.12 203 GLN A O 1
ATOM 1513 N N . THR A 1 204 ? -20.376 -3.166 -4.279 1.00 51.34 204 THR A N 1
ATOM 1514 C CA . THR A 1 204 ? -20.954 -2.063 -3.479 1.00 51.34 204 THR A CA 1
ATOM 1515 C C . THR A 1 204 ? -21.450 -2.434 -2.071 1.00 51.34 204 THR A C 1
ATOM 1517 O O . THR A 1 204 ? -21.712 -1.531 -1.282 1.00 51.34 204 THR A O 1
ATOM 1520 N N . THR A 1 205 ? -21.514 -3.717 -1.700 1.00 44.75 205 THR A N 1
ATOM 1521 C CA . THR A 1 205 ? -21.789 -4.192 -0.327 1.00 44.75 205 THR A CA 1
ATOM 1522 C C . THR A 1 205 ? -21.085 -5.532 -0.070 1.00 44.75 205 THR A C 1
ATOM 1524 O O . THR A 1 205 ? -21.253 -6.466 -0.850 1.00 44.75 205 THR A O 1
ATOM 1527 N N . SER A 1 206 ? -20.293 -5.636 1.005 1.00 41.22 206 SER A N 1
ATOM 1528 C CA . SER A 1 206 ? -19.400 -6.777 1.279 1.00 41.22 206 SER A CA 1
ATOM 1529 C C . SER A 1 206 ? -20.100 -8.002 1.904 1.00 41.22 206 SER A C 1
ATOM 1531 O O . SER A 1 206 ? -20.873 -7.825 2.839 1.00 41.22 206 SER A O 1
ATOM 1533 N N . PRO A 1 207 ? -19.764 -9.256 1.518 1.00 42.03 207 PRO A N 1
ATOM 1534 C CA . PRO A 1 207 ? -20.159 -10.484 2.210 1.00 42.03 207 PRO A CA 1
ATOM 1535 C C . PRO A 1 207 ? -19.543 -10.655 3.606 1.00 42.03 207 PRO A C 1
ATOM 1537 O O . PRO A 1 207 ? -19.916 -11.590 4.308 1.00 42.03 207 PRO A O 1
ATOM 1540 N N . ALA A 1 208 ? -18.600 -9.796 4.023 1.00 66.25 208 ALA A N 1
ATOM 1541 C CA . ALA A 1 208 ? -17.973 -9.893 5.344 1.00 66.25 208 ALA A CA 1
ATOM 1542 C C . ALA A 1 208 ? -17.952 -8.589 6.157 1.00 66.25 208 ALA A C 1
ATOM 1544 O O . ALA A 1 208 ? -17.664 -8.672 7.350 1.00 66.25 208 ALA A O 1
ATOM 1545 N N . ASN A 1 209 ? -18.230 -7.422 5.551 1.00 81.69 209 ASN A N 1
ATOM 1546 C CA . ASN A 1 209 ? -18.209 -6.102 6.204 1.00 81.69 209 ASN A CA 1
ATOM 1547 C C . ASN A 1 209 ? -16.992 -5.913 7.128 1.00 81.69 209 ASN A C 1
ATOM 1549 O O . ASN A 1 209 ? -17.131 -5.600 8.308 1.00 81.69 209 ASN A O 1
ATOM 1553 N N . ARG A 1 210 ? -15.781 -6.129 6.598 1.00 89.00 210 ARG A N 1
ATOM 1554 C CA . ARG A 1 210 ? -14.525 -5.918 7.340 1.00 89.00 210 ARG A CA 1
ATOM 1555 C C . ARG A 1 210 ? -13.662 -4.873 6.661 1.00 89.00 210 ARG A C 1
ATOM 1557 O O . ARG A 1 210 ? -13.634 -4.820 5.426 1.00 89.00 210 ARG A O 1
ATOM 1564 N N . ALA A 1 211 ? -12.928 -4.125 7.480 1.00 93.88 211 ALA A N 1
ATOM 1565 C CA . ALA A 1 211 ? -11.865 -3.244 7.025 1.00 93.88 211 ALA A CA 1
ATOM 1566 C C . ALA A 1 211 ? -10.786 -4.001 6.228 1.00 93.88 211 ALA A C 1
ATOM 1568 O O . ALA A 1 211 ? -10.523 -5.184 6.469 1.00 93.88 211 ALA A O 1
ATOM 1569 N N . PHE A 1 212 ? -10.145 -3.304 5.297 1.00 95.12 212 PHE A N 1
ATOM 1570 C CA . PHE A 1 212 ? -9.092 -3.826 4.428 1.00 95.12 212 PHE A CA 1
ATOM 1571 C C . PHE A 1 212 ? -8.068 -2.736 4.107 1.00 95.12 212 PHE A C 1
ATOM 1573 O O . PHE A 1 212 ? -8.334 -1.556 4.307 1.00 95.12 212 PHE A O 1
ATOM 1580 N N . TRP A 1 213 ? -6.896 -3.112 3.600 1.00 96.44 213 TRP A N 1
ATOM 1581 C CA . TRP A 1 213 ? -5.889 -2.149 3.149 1.00 96.44 213 TRP A CA 1
ATOM 1582 C C . TRP A 1 213 ? -5.971 -1.938 1.640 1.00 96.44 213 TRP A C 1
ATOM 1584 O O . TRP A 1 213 ? -6.206 -2.890 0.891 1.00 96.44 213 TRP A O 1
ATOM 1594 N N . ALA A 1 214 ? -5.743 -0.704 1.206 1.00 95.75 214 ALA A N 1
ATOM 1595 C CA . ALA A 1 214 ? -5.693 -0.303 -0.190 1.00 95.75 214 ALA A CA 1
ATOM 1596 C C . ALA A 1 214 ? -4.371 0.418 -0.498 1.00 95.75 214 ALA A C 1
ATOM 1598 O O . ALA A 1 214 ? -3.888 1.216 0.307 1.00 95.75 214 ALA A O 1
ATOM 1599 N N . SER A 1 215 ? -3.800 0.135 -1.664 1.00 96.69 215 SER A N 1
ATOM 1600 C CA . SER A 1 215 ? -2.702 0.877 -2.290 1.00 96.69 215 SER A CA 1
ATOM 1601 C C . SER A 1 215 ? -3.254 1.625 -3.496 1.00 96.69 215 SER A C 1
ATOM 1603 O O . SER A 1 215 ? -4.109 1.086 -4.202 1.00 96.69 215 SER A O 1
ATOM 1605 N N . ALA A 1 216 ? -2.738 2.835 -3.707 1.00 96.56 216 ALA A N 1
ATOM 1606 C CA . ALA A 1 216 ? -3.085 3.694 -4.832 1.00 96.56 216 ALA A CA 1
ATOM 1607 C C . ALA A 1 216 ? -2.382 3.296 -6.143 1.00 96.56 216 ALA A C 1
ATOM 1609 O O . ALA A 1 216 ? -2.471 4.017 -7.122 1.00 96.56 216 ALA A O 1
ATOM 1610 N N . GLY A 1 217 ? -1.615 2.200 -6.138 1.00 96.31 217 GLY A N 1
ATOM 1611 C CA . GLY A 1 217 ? -0.939 1.707 -7.330 1.00 96.31 217 GLY A CA 1
ATOM 1612 C C . GLY A 1 217 ? 0.224 2.584 -7.827 1.00 96.31 217 GLY A C 1
ATOM 1613 O O . GLY A 1 217 ? 0.703 3.474 -7.112 1.00 96.31 217 GLY A O 1
ATOM 1614 N N . PRO A 1 218 ? 0.731 2.268 -9.035 1.00 96.88 218 PRO A N 1
ATOM 1615 C CA . PRO A 1 218 ? 1.742 3.036 -9.755 1.00 96.88 218 PRO A CA 1
ATOM 1616 C C . PRO A 1 218 ? 1.467 4.531 -9.887 1.00 96.88 218 PRO A C 1
ATOM 1618 O O . PRO A 1 218 ? 2.408 5.323 -9.802 1.00 96.88 218 PRO A O 1
ATOM 1621 N N . ASP A 1 219 ? 0.222 4.924 -10.146 1.00 96.25 219 ASP A N 1
ATOM 1622 C CA . ASP A 1 219 ? -0.095 6.321 -10.423 1.00 96.25 219 ASP A CA 1
ATOM 1623 C C . ASP A 1 219 ? -0.346 7.154 -9.156 1.00 96.25 219 ASP A C 1
ATOM 1625 O O . ASP A 1 219 ? -0.256 8.385 -9.186 1.00 96.25 219 ASP A O 1
ATOM 1629 N N . GLY A 1 220 ? -0.567 6.467 -8.032 1.00 96.56 220 GLY A N 1
ATOM 1630 C CA . GLY A 1 220 ? -0.731 7.061 -6.723 1.00 96.56 220 GLY A CA 1
ATOM 1631 C C . GLY A 1 220 ? -2.051 7.799 -6.538 1.00 96.56 220 GLY A C 1
ATOM 1632 O O . GLY A 1 220 ? -2.118 8.644 -5.652 1.00 96.56 220 GLY A O 1
ATOM 1633 N N . ASP A 1 221 ? -3.098 7.523 -7.316 1.00 96.38 221 ASP A N 1
ATOM 1634 C CA . ASP A 1 221 ? -4.374 8.233 -7.242 1.00 96.38 221 ASP A CA 1
ATOM 1635 C C . ASP A 1 221 ? -5.560 7.295 -6.991 1.00 96.38 221 ASP A C 1
ATOM 1637 O O . ASP A 1 221 ? -6.109 6.655 -7.882 1.00 96.38 221 ASP A O 1
ATOM 1641 N N . PHE A 1 222 ? -6.078 7.324 -5.760 1.00 94.94 222 PHE A N 1
ATOM 1642 C CA . PHE A 1 222 ? -7.238 6.513 -5.382 1.00 94.94 222 PHE A CA 1
ATOM 1643 C C . PHE A 1 222 ? -8.538 6.873 -6.129 1.00 94.94 222 PHE A C 1
ATOM 1645 O O . PHE A 1 222 ? -9.520 6.135 -6.006 1.00 94.94 222 PHE A O 1
ATOM 1652 N N . THR A 1 223 ? -8.604 7.991 -6.868 1.00 94.69 223 THR A N 1
ATOM 1653 C CA . THR A 1 223 ? -9.763 8.276 -7.734 1.00 94.69 223 THR A CA 1
ATOM 1654 C C . THR A 1 223 ? -9.799 7.394 -8.972 1.00 94.69 223 THR A C 1
ATOM 1656 O O . THR A 1 223 ? -10.867 7.274 -9.573 1.00 94.69 223 THR A O 1
ATOM 1659 N N . LYS A 1 224 ? -8.683 6.768 -9.349 1.00 92.38 224 LYS A N 1
ATOM 1660 C CA . LYS A 1 224 ? -8.577 5.899 -10.515 1.00 92.38 224 LYS A CA 1
ATOM 1661 C C . LYS A 1 224 ? -8.466 4.456 -10.044 1.00 92.38 224 LYS A C 1
ATOM 1663 O O . LYS A 1 224 ? -7.662 4.106 -9.194 1.00 92.38 224 LYS A O 1
ATOM 1668 N N . GLY A 1 225 ? -9.426 3.642 -10.455 1.00 84.25 225 GLY A N 1
ATOM 1669 C CA . GLY A 1 225 ? -9.639 2.291 -9.943 1.00 84.25 225 GLY A CA 1
ATOM 1670 C C . GLY A 1 225 ? -8.868 1.198 -10.676 1.00 84.25 225 GLY A C 1
ATOM 1671 O O . GLY A 1 225 ? -8.992 0.038 -10.296 1.00 84.25 225 GLY A O 1
ATOM 1672 N N . ASP A 1 226 ? -8.153 1.532 -11.744 1.00 88.06 226 ASP A N 1
ATOM 1673 C CA . ASP A 1 226 ? -7.532 0.598 -12.685 1.00 88.06 226 ASP A CA 1
ATOM 1674 C C . ASP A 1 226 ? -6.272 -0.079 -12.145 1.00 88.06 226 ASP A C 1
ATOM 1676 O O . ASP A 1 226 ? -6.069 -1.271 -12.392 1.00 88.06 226 ASP A O 1
ATOM 1680 N N . ASP A 1 227 ? -5.462 0.634 -11.365 1.00 91.25 227 ASP A N 1
ATOM 1681 C CA . ASP A 1 227 ? -4.194 0.127 -10.839 1.00 91.25 227 ASP A CA 1
ATOM 1682 C C . ASP A 1 227 ? -4.153 0.024 -9.301 1.00 91.25 227 ASP A C 1
ATOM 1684 O O . ASP A 1 227 ? -3.185 -0.509 -8.741 1.00 91.25 227 ASP A O 1
ATOM 1688 N N . ASN A 1 228 ? -5.239 0.428 -8.629 1.00 93.38 228 ASN A N 1
ATOM 1689 C CA . ASN A 1 228 ? -5.440 0.225 -7.199 1.00 93.38 228 ASN A CA 1
ATOM 1690 C C . ASN A 1 228 ? -5.333 -1.260 -6.823 1.00 93.38 228 ASN A C 1
ATOM 1692 O O . ASN A 1 228 ? -5.928 -2.146 -7.443 1.00 93.38 228 ASN A O 1
ATOM 1696 N N . LEU A 1 229 ? -4.627 -1.532 -5.726 1.00 94.62 229 LEU A N 1
ATOM 1697 C CA . LEU A 1 229 ? -4.442 -2.883 -5.196 1.00 94.62 229 LEU A CA 1
ATOM 1698 C C . LEU A 1 229 ? -5.073 -2.996 -3.813 1.00 94.62 229 LEU A C 1
ATOM 1700 O O . LEU A 1 229 ? -4.882 -2.127 -2.961 1.00 94.62 229 LEU A O 1
ATOM 1704 N N . TYR A 1 230 ? -5.772 -4.100 -3.553 1.00 94.62 230 TYR A N 1
ATOM 1705 C CA . TYR A 1 230 ? -6.480 -4.297 -2.290 1.00 94.62 230 TYR A CA 1
ATOM 1706 C C . TYR A 1 230 ? -6.037 -5.567 -1.569 1.00 94.62 230 TYR A C 1
ATOM 1708 O O . TYR A 1 230 ? -5.799 -6.609 -2.176 1.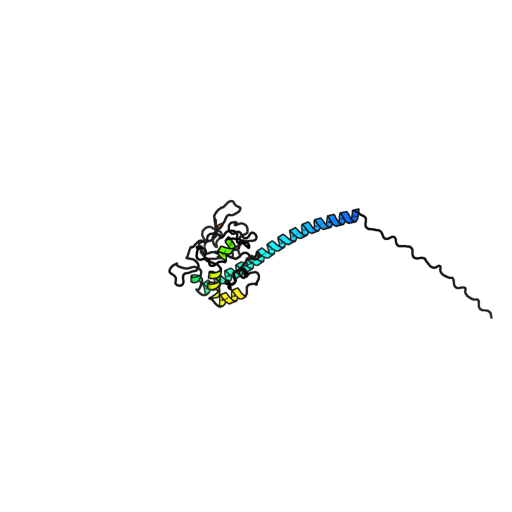00 94.62 230 TYR A O 1
ATOM 1716 N N . SER A 1 231 ? -5.981 -5.517 -0.238 1.00 94.69 231 SER A N 1
ATOM 1717 C CA . SER A 1 231 ? -5.463 -6.627 0.569 1.00 94.69 231 SER A CA 1
ATOM 1718 C C . SER A 1 231 ? -6.331 -7.887 0.569 1.00 94.69 231 SER A C 1
ATOM 1720 O O . SER A 1 231 ? -5.885 -8.919 1.055 1.00 94.69 231 SER A O 1
ATOM 1722 N N . PHE A 1 232 ? -7.564 -7.810 0.067 1.00 90.50 232 PHE A N 1
ATOM 1723 C CA . PHE A 1 232 ? -8.473 -8.951 -0.080 1.00 90.50 232 PHE A CA 1
ATOM 1724 C C . PHE A 1 232 ? -8.346 -9.663 -1.438 1.00 90.50 232 PHE A C 1
ATOM 1726 O O . PHE A 1 232 ? -9.011 -10.670 -1.651 1.00 90.50 232 PHE A O 1
ATOM 1733 N N . GLN A 1 233 ? -7.530 -9.145 -2.363 1.00 85.94 233 GLN A N 1
ATOM 1734 C CA . GLN A 1 233 ? -7.272 -9.770 -3.669 1.00 85.94 233 GLN A CA 1
ATOM 1735 C C . GLN A 1 233 ? -6.124 -10.795 -3.632 1.00 85.94 233 GLN A C 1
ATOM 1737 O O . GLN A 1 233 ? -5.782 -11.357 -4.673 1.00 85.94 233 GLN A O 1
ATOM 1742 N N . ASN A 1 234 ? -5.506 -10.992 -2.464 1.00 68.38 234 ASN A N 1
ATOM 1743 C CA . ASN A 1 234 ? -4.343 -11.857 -2.263 1.00 68.38 234 ASN A CA 1
ATOM 1744 C C . ASN A 1 234 ? -4.718 -13.216 -1.675 1.00 68.38 234 ASN A C 1
ATOM 1746 O 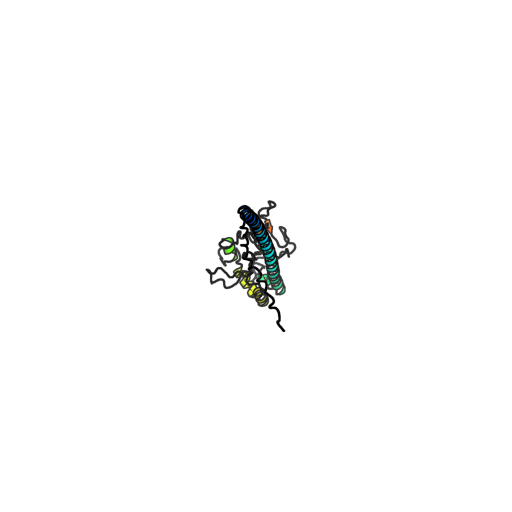O . ASN A 1 234 ? -5.646 -13.259 -0.836 1.00 68.38 234 ASN A O 1
#

Organism: NCBI:txid2807512

InterPro domains:
  IPR012902 Prokaryotic N-terminal methylation site [PF07963] (20-42)
  IPR012902 Prokaryotic N-terminal methylation site [TIGR02532] (21-43)
  IPR045584 Pilin-like [SSF54523] (24-104)

pLDDT: mean 87.24, std 13.33, range [41.22, 98.56]